Protein AF-A0AAE0IPG3-F1 (afdb_monomer_lite)

Sequence (221 aa):
MPPNVEPSPEDVDNESIDEPTILVATVRAQLALVDSFRRWMHEDLKDEWKKYGDIFSTVSSRLDSYRQWLLDAEQNPTSAVPQPVPWGVRARVQPGSSGLTILVTGTRPNDQFEIFAKDKMEVEYLLSDRYFGCISKMCQGFSQAEKDIATMLQIAQETEQEQSKLSQAPELTTQTHIRLLKEYNDIKDIGQQLIGLVAENKGVRIGTLYESGQYGVETED

pLDDT: mean 70.78, std 13.21, range [36.88, 89.06]

Foldseek 3Di:
DDDDDDDDPDDPPPPPPDLLNLLLLLLQLVLLLLVVVVVCCCPVCVVVCVVVVLQVVQLVVVSVVLNVLSVCCNVPLQPSQDDPQALAFDWDWDQDPVGIWIWTAGSHPPRTDIDDDPDPVSVCVCCDLLHSVVSRLLSVLSRVSSVLSNVSSVLVNVVVVVVVVDPDDDDVPPVSVVVSVVSSVVSLVSSLVNLCSSCVSVVHDSVVVQVVCSSVDHPDD

Radius of gyration: 22.84 Å; chains: 1; bounding box: 88×34×59 Å

Structure (mmCIF, N/CA/C/O backbone):
data_AF-A0AAE0IPG3-F1
#
_entry.id   AF-A0AAE0IPG3-F1
#
loop_
_atom_site.group_PDB
_atom_site.id
_atom_site.type_symbol
_atom_site.label_atom_id
_atom_site.label_alt_id
_atom_site.label_comp_id
_atom_site.label_asym_id
_atom_site.label_entity_id
_atom_site.label_seq_id
_atom_site.pdbx_PDB_ins_code
_atom_site.Cartn_x
_atom_site.Cartn_y
_atom_site.Cartn_z
_atom_site.occupancy
_atom_site.B_iso_or_equiv
_atom_site.auth_seq_id
_atom_site.auth_comp_id
_atom_site.auth_asym_id
_atom_site.auth_atom_id
_atom_site.pdbx_PDB_model_num
ATOM 1 N N . MET A 1 1 ? -64.995 -17.996 13.215 1.00 43.78 1 MET A N 1
ATOM 2 C CA . MET A 1 1 ? -64.020 -16.915 12.971 1.00 43.78 1 MET A CA 1
ATOM 3 C C . MET A 1 1 ? -63.206 -16.754 14.241 1.00 43.78 1 MET A C 1
ATOM 5 O O . MET A 1 1 ? -63.798 -16.367 15.242 1.00 43.78 1 MET A O 1
ATOM 9 N N . PRO A 1 2 ? -61.929 -17.153 14.264 1.00 47.62 2 PRO A N 1
ATOM 10 C CA . PRO A 1 2 ? -61.033 -16.784 15.353 1.00 47.62 2 PRO A CA 1
ATOM 11 C C . PRO A 1 2 ? -60.558 -15.327 15.169 1.00 47.62 2 PRO A C 1
ATOM 13 O O . PRO A 1 2 ? -60.576 -14.831 14.038 1.00 47.62 2 PRO A O 1
ATOM 16 N N . PRO A 1 3 ? -60.184 -14.624 16.251 1.00 48.38 3 PRO A N 1
ATOM 17 C CA . PRO A 1 3 ? -59.662 -13.268 16.166 1.00 48.38 3 PRO A CA 1
ATOM 18 C C . PRO A 1 3 ? -58.253 -13.269 15.562 1.00 48.38 3 PRO A C 1
ATOM 20 O O . PRO A 1 3 ? -57.435 -14.143 15.842 1.00 48.38 3 PRO A O 1
ATOM 23 N N . ASN A 1 4 ? -58.020 -12.275 14.710 1.00 42.66 4 ASN A N 1
ATOM 24 C CA . ASN A 1 4 ? -56.756 -11.960 14.067 1.00 42.66 4 ASN A CA 1
ATOM 25 C C . ASN A 1 4 ? -55.750 -11.515 15.141 1.00 42.66 4 ASN A C 1
ATOM 27 O O . ASN A 1 4 ? -55.976 -10.498 15.794 1.00 42.66 4 ASN A O 1
ATOM 31 N N . VAL A 1 5 ? -54.687 -12.288 15.353 1.00 49.44 5 VAL A N 1
ATOM 32 C CA . VAL A 1 5 ? -53.537 -11.869 16.161 1.00 49.44 5 VAL A CA 1
ATOM 33 C C . VAL A 1 5 ? -52.556 -11.228 15.187 1.00 49.44 5 VAL A C 1
ATOM 35 O O . VAL A 1 5 ? -51.925 -11.928 14.399 1.00 49.44 5 VAL A O 1
ATOM 38 N N . GLU A 1 6 ? -52.490 -9.897 15.187 1.00 47.97 6 GLU A N 1
ATOM 39 C CA . GLU A 1 6 ? -51.366 -9.178 14.581 1.00 47.97 6 GLU A CA 1
ATOM 40 C C . GLU A 1 6 ? -50.075 -9.578 15.315 1.00 47.97 6 GLU A C 1
ATOM 42 O O . GLU A 1 6 ? -50.070 -9.586 16.550 1.00 47.97 6 GLU A O 1
ATOM 47 N N . PRO A 1 7 ? -48.989 -9.929 14.608 1.00 42.97 7 PRO A N 1
ATOM 48 C CA . PRO A 1 7 ? -47.697 -10.103 15.252 1.00 42.97 7 PRO A CA 1
ATOM 49 C C . PRO A 1 7 ? -47.133 -8.732 15.657 1.00 42.97 7 PRO A C 1
ATOM 51 O O . PRO A 1 7 ? -47.103 -7.801 14.849 1.00 42.97 7 PRO A O 1
ATOM 54 N N . SER A 1 8 ? -46.706 -8.619 16.917 1.00 38.38 8 SER A N 1
ATOM 55 C CA . SER A 1 8 ? -45.957 -7.473 17.446 1.00 38.38 8 SER A CA 1
ATOM 56 C C . SER A 1 8 ? -44.665 -7.231 16.650 1.00 38.38 8 SER A C 1
ATOM 58 O O . SER A 1 8 ? -44.035 -8.198 16.223 1.00 38.38 8 SER A O 1
ATOM 60 N N . PRO A 1 9 ? -44.229 -5.968 16.486 1.00 44.59 9 PRO A N 1
ATOM 61 C CA . PRO A 1 9 ? -42.963 -5.616 15.860 1.00 44.59 9 PRO A CA 1
ATOM 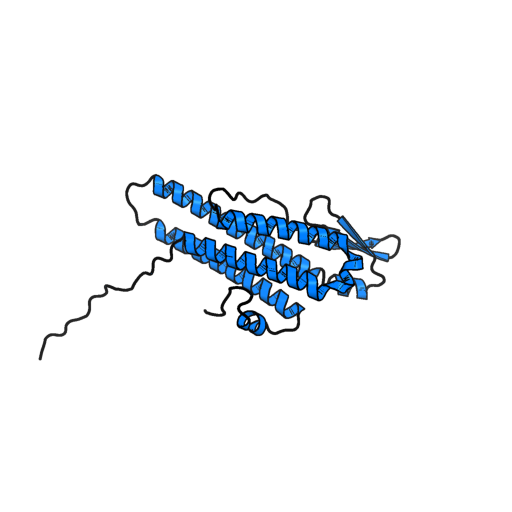62 C C . PRO A 1 9 ? -41.849 -5.629 16.914 1.00 44.59 9 PRO A C 1
ATOM 64 O O . PRO A 1 9 ? -41.299 -4.592 17.267 1.00 44.59 9 PRO A O 1
ATOM 67 N N . GLU A 1 10 ? -41.555 -6.794 17.466 1.00 46.25 10 GLU A N 1
ATOM 68 C CA . GLU A 1 10 ? -40.363 -7.024 18.282 1.00 46.25 10 GLU A CA 1
ATOM 69 C C . GLU A 1 10 ? -39.692 -8.268 17.695 1.00 46.25 10 GLU A C 1
ATOM 71 O O . GLU A 1 10 ? -40.396 -9.170 17.253 1.00 46.25 10 GLU A O 1
ATOM 76 N N . ASP A 1 11 ? -38.363 -8.264 17.620 1.00 39.53 11 ASP A N 1
ATOM 77 C CA . ASP A 1 11 ? -37.499 -9.236 16.924 1.00 39.53 11 ASP A CA 1
ATOM 78 C C . ASP A 1 11 ? -37.112 -8.840 15.483 1.00 39.53 11 ASP A C 1
ATOM 80 O O . ASP A 1 11 ? -37.158 -9.630 14.541 1.00 39.53 11 ASP A O 1
ATOM 84 N N . VAL A 1 12 ? -36.655 -7.595 15.303 1.00 41.84 12 VAL A N 1
ATOM 85 C CA . VAL A 1 12 ? -35.523 -7.386 14.388 1.00 41.84 12 VAL A CA 1
ATOM 86 C C . VAL A 1 12 ? -34.287 -7.591 15.248 1.00 41.84 12 VAL A C 1
ATOM 88 O O . VAL A 1 12 ? -33.951 -6.721 16.052 1.00 41.84 12 VAL A O 1
ATOM 91 N N . ASP A 1 13 ? -33.675 -8.767 15.125 1.00 36.88 13 ASP A N 1
ATOM 92 C CA . ASP A 1 13 ? -32.364 -9.076 15.688 1.00 36.88 13 ASP A CA 1
ATOM 93 C C . ASP A 1 13 ? -31.376 -7.999 15.228 1.00 36.88 13 ASP A C 1
ATOM 95 O O . ASP A 1 13 ? -30.847 -8.024 14.118 1.00 36.88 13 ASP A O 1
ATOM 99 N N . ASN A 1 14 ? -31.170 -6.995 16.077 1.00 40.00 14 ASN A N 1
ATOM 100 C CA . ASN A 1 14 ? -30.107 -6.027 15.906 1.00 40.00 14 ASN A CA 1
ATOM 101 C C . ASN A 1 14 ? -28.833 -6.742 16.348 1.00 40.00 14 ASN A C 1
ATOM 103 O O . ASN A 1 14 ? -28.440 -6.668 17.514 1.00 40.00 14 ASN A O 1
ATOM 107 N N . GLU A 1 15 ? -28.262 -7.523 15.430 1.00 40.16 15 GLU A N 1
ATOM 108 C CA . GLU A 1 15 ? -26.950 -8.137 15.572 1.00 40.16 15 GLU A CA 1
ATOM 109 C C . GLU A 1 15 ? -25.965 -7.006 15.887 1.00 40.16 15 GLU A C 1
ATOM 111 O O . GLU A 1 15 ? -25.554 -6.228 15.026 1.00 40.16 15 GLU A O 1
ATOM 116 N N . SER A 1 16 ? -25.677 -6.839 17.176 1.00 42.62 16 SER A N 1
ATOM 117 C CA . SER A 1 16 ? -24.697 -5.895 17.689 1.00 42.62 16 SER A CA 1
ATOM 118 C C . SER A 1 16 ? -23.334 -6.358 17.197 1.00 42.62 16 SER A C 1
ATOM 120 O O . SER A 1 16 ? -22.652 -7.123 17.874 1.00 42.62 16 SER A O 1
ATOM 122 N N . ILE A 1 17 ? -22.959 -5.935 15.990 1.00 49.53 17 ILE A N 1
ATOM 123 C CA . ILE A 1 17 ? -21.619 -6.140 15.451 1.00 49.53 17 ILE A CA 1
ATOM 124 C C . ILE A 1 17 ? -20.670 -5.413 16.403 1.00 49.53 17 ILE A C 1
ATOM 126 O O . ILE A 1 17 ? -20.656 -4.181 16.464 1.00 49.53 17 ILE A O 1
ATOM 130 N N . ASP A 1 18 ? -19.944 -6.192 17.202 1.00 55.66 18 ASP A N 1
ATOM 131 C CA . ASP A 1 18 ? -19.055 -5.683 18.238 1.00 55.66 18 ASP A CA 1
ATOM 132 C C . ASP A 1 18 ? -17.976 -4.794 17.606 1.00 55.66 18 ASP A C 1
ATOM 134 O O . ASP A 1 18 ? -17.246 -5.213 16.709 1.00 55.66 18 ASP A O 1
ATOM 138 N N . GLU A 1 19 ? -17.858 -3.569 18.106 1.00 53.19 19 GLU A N 1
ATOM 139 C CA . GLU A 1 19 ? -16.867 -2.551 17.741 1.00 53.19 19 GLU A CA 1
ATOM 140 C C . GLU A 1 19 ? -15.412 -3.083 17.616 1.00 53.19 19 GLU A C 1
ATOM 142 O O . GLU A 1 19 ? -14.755 -2.807 16.603 1.00 53.19 19 GLU A O 1
ATOM 147 N N . PRO A 1 20 ? -14.89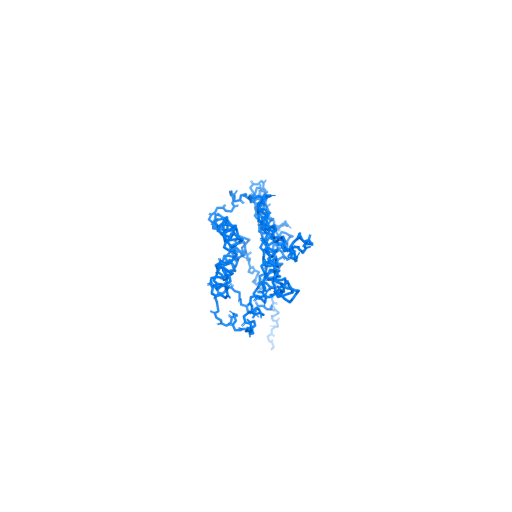8 -3.923 18.546 1.00 60.19 20 PRO A N 1
ATOM 148 C CA . PRO A 1 20 ? -13.572 -4.537 18.406 1.00 60.19 20 PRO A CA 1
ATOM 149 C C . PRO A 1 20 ? -13.464 -5.534 17.238 1.00 60.19 20 PRO A C 1
ATOM 151 O O . PRO A 1 20 ? -12.367 -5.770 16.729 1.00 60.19 20 PRO A O 1
ATOM 154 N N . THR A 1 21 ? -14.578 -6.093 16.762 1.00 68.94 21 THR A N 1
ATOM 155 C CA . THR A 1 21 ? -14.604 -7.065 15.657 1.00 68.94 21 THR A CA 1
ATOM 156 C C . THR A 1 21 ? -14.266 -6.406 14.320 1.00 68.94 21 THR A C 1
ATOM 158 O O . THR A 1 21 ? -13.536 -6.986 13.514 1.00 68.94 21 THR A O 1
ATOM 161 N N . ILE A 1 22 ? -14.731 -5.170 14.103 1.00 75.69 22 ILE A N 1
ATOM 162 C CA . ILE A 1 22 ? -14.498 -4.415 12.861 1.00 75.69 22 ILE A CA 1
ATOM 163 C C . ILE A 1 22 ? -13.021 -4.038 12.731 1.00 75.69 22 ILE A C 1
ATOM 165 O O . ILE A 1 22 ? -12.413 -4.263 11.686 1.00 75.69 22 ILE A O 1
ATOM 169 N N . LEU A 1 23 ? -12.412 -3.518 13.800 1.00 77.94 23 LEU A N 1
ATOM 170 C CA . LEU A 1 23 ? -10.994 -3.154 13.805 1.00 77.94 23 LEU A CA 1
ATOM 171 C C . LEU A 1 23 ? -10.099 -4.369 13.517 1.00 77.94 23 LEU A C 1
ATOM 173 O O . LEU A 1 23 ? -9.199 -4.292 12.682 1.00 77.94 23 LEU A O 1
ATOM 177 N N . VAL A 1 24 ? -10.369 -5.507 14.164 1.00 80.50 24 VAL A N 1
ATOM 178 C CA . VAL A 1 24 ? -9.608 -6.748 13.949 1.00 80.50 24 VAL A CA 1
ATOM 179 C C . VAL A 1 24 ? -9.752 -7.244 12.506 1.00 80.50 24 VAL A C 1
ATOM 181 O O . VAL A 1 24 ? -8.758 -7.633 11.889 1.00 80.50 24 VAL A O 1
ATOM 184 N N . ALA A 1 25 ? -10.959 -7.200 11.932 1.00 80.69 25 ALA A N 1
ATOM 185 C CA . ALA A 1 25 ? -11.184 -7.569 10.534 1.00 80.69 25 ALA A CA 1
ATOM 186 C C . ALA A 1 25 ? -10.408 -6.655 9.567 1.00 80.69 25 ALA A C 1
ATOM 188 O O . ALA A 1 25 ? -9.729 -7.144 8.661 1.00 80.69 25 ALA A O 1
ATOM 189 N N . THR A 1 26 ? -10.432 -5.341 9.805 1.00 82.62 26 THR A N 1
ATOM 190 C CA . THR A 1 26 ? -9.687 -4.337 9.032 1.00 82.62 26 THR A CA 1
ATOM 191 C C . THR A 1 26 ? -8.179 -4.585 9.068 1.00 82.62 26 THR A C 1
ATOM 193 O O . THR A 1 26 ? -7.520 -4.599 8.025 1.00 82.62 26 THR A O 1
ATOM 196 N N . VAL A 1 27 ? -7.618 -4.821 10.259 1.00 85.25 27 VAL A N 1
ATOM 197 C CA . VAL A 1 27 ? -6.184 -5.095 10.434 1.00 85.25 27 VAL A CA 1
ATOM 198 C C . VAL A 1 27 ? -5.775 -6.366 9.682 1.00 85.25 27 VAL A C 1
ATOM 200 O O . VAL A 1 27 ? -4.762 -6.368 8.978 1.00 85.25 27 VAL A O 1
ATOM 203 N N . ARG A 1 28 ? -6.588 -7.429 9.744 1.00 85.06 28 ARG A N 1
ATOM 204 C CA . ARG A 1 28 ? -6.337 -8.678 9.001 1.00 85.06 28 ARG A CA 1
ATOM 205 C C . ARG A 1 28 ? -6.377 -8.493 7.489 1.00 85.06 28 ARG A C 1
ATOM 207 O O . ARG A 1 28 ? -5.497 -9.012 6.800 1.00 85.06 28 ARG A O 1
ATOM 214 N N . ALA A 1 29 ? -7.346 -7.738 6.973 1.00 84.06 29 ALA A N 1
ATOM 215 C CA . ALA A 1 29 ? -7.421 -7.429 5.547 1.00 84.06 29 ALA A CA 1
ATOM 216 C C . ALA A 1 29 ? -6.159 -6.681 5.076 1.00 84.06 29 ALA A C 1
ATOM 218 O O . ALA A 1 29 ? -5.560 -7.039 4.060 1.00 84.06 29 ALA A O 1
ATOM 219 N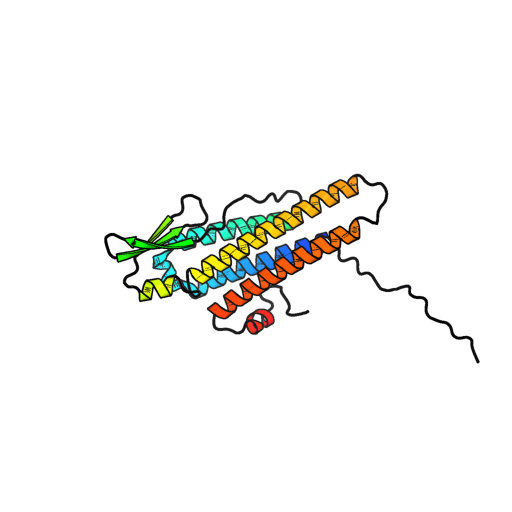 N . GLN A 1 30 ? -5.681 -5.703 5.855 1.00 86.06 30 GLN A N 1
ATOM 220 C CA . GLN A 1 30 ? -4.439 -4.991 5.534 1.00 86.06 30 GLN A CA 1
ATOM 221 C C . GLN A 1 30 ? -3.196 -5.888 5.594 1.00 86.06 30 GLN A C 1
ATOM 223 O O . GLN A 1 30 ? -2.329 -5.787 4.725 1.00 86.06 30 GLN A O 1
ATOM 228 N N . LEU A 1 31 ? -3.110 -6.821 6.547 1.00 87.06 31 LEU A N 1
ATOM 229 C CA . LEU A 1 31 ? -2.020 -7.805 6.587 1.00 87.06 31 LEU A CA 1
ATOM 230 C C . LEU A 1 31 ? -1.976 -8.669 5.315 1.00 87.06 31 LEU A C 1
ATOM 232 O O . LEU A 1 31 ? -0.897 -8.871 4.746 1.00 87.06 31 LEU A O 1
ATOM 236 N N . ALA A 1 32 ? -3.134 -9.123 4.826 1.00 84.81 32 ALA A N 1
ATOM 237 C CA . ALA A 1 32 ? -3.234 -9.911 3.597 1.00 84.81 32 ALA A CA 1
ATOM 238 C C . ALA A 1 32 ? -2.823 -9.111 2.343 1.00 84.81 32 ALA A C 1
ATOM 240 O O . ALA A 1 32 ? -2.143 -9.638 1.449 1.00 84.81 32 ALA A O 1
ATOM 241 N N . LEU A 1 33 ? -3.177 -7.822 2.291 1.00 85.75 33 LEU A N 1
ATOM 242 C CA . LEU A 1 33 ? -2.747 -6.901 1.233 1.00 85.75 33 LEU A CA 1
ATOM 243 C C . LEU A 1 33 ? -1.229 -6.706 1.229 1.00 85.75 33 LEU A C 1
ATOM 245 O O . LEU A 1 33 ? -0.602 -6.799 0.170 1.00 85.75 33 LEU A O 1
ATOM 249 N N . VAL A 1 34 ? -0.624 -6.502 2.403 1.00 88.00 34 VAL A N 1
ATOM 250 C CA . VAL A 1 34 ? 0.834 -6.380 2.547 1.00 88.00 34 VAL A CA 1
ATOM 251 C C . VAL A 1 34 ? 1.541 -7.636 2.041 1.00 88.00 34 VAL A C 1
ATOM 253 O O . VAL A 1 34 ? 2.489 -7.532 1.260 1.00 88.00 34 VAL A O 1
ATOM 256 N N . ASP A 1 35 ? 1.077 -8.826 2.430 1.00 86.94 35 ASP A N 1
ATOM 257 C CA . ASP A 1 35 ? 1.677 -10.090 1.981 1.00 86.94 35 ASP A CA 1
ATOM 258 C C . ASP A 1 35 ? 1.587 -10.278 0.473 1.00 86.94 35 ASP A C 1
ATOM 260 O O . ASP A 1 35 ? 2.525 -10.749 -0.176 1.00 86.94 35 ASP A O 1
ATOM 264 N N . SER A 1 36 ? 0.470 -9.870 -0.109 1.00 84.69 36 SER A N 1
ATOM 265 C CA . SER A 1 36 ? 0.268 -10.008 -1.539 1.00 84.69 36 SER A CA 1
ATOM 266 C C . SER A 1 36 ? 1.082 -9.014 -2.346 1.00 84.69 36 SER A C 1
ATOM 268 O O . SER A 1 36 ? 1.636 -9.387 -3.380 1.00 84.69 36 SER A O 1
ATOM 270 N N . PHE A 1 37 ? 1.228 -7.785 -1.853 1.00 86.00 37 PHE A N 1
ATOM 271 C CA . PHE A 1 37 ? 2.122 -6.813 -2.462 1.00 86.00 37 PHE A CA 1
ATOM 272 C C . PHE A 1 37 ? 3.585 -7.263 -2.370 1.00 86.00 37 PHE A C 1
ATOM 274 O O . PHE A 1 37 ? 4.311 -7.180 -3.358 1.00 86.00 37 PHE A O 1
ATOM 281 N N . ARG A 1 38 ? 4.014 -7.836 -1.235 1.00 85.81 38 ARG A N 1
ATOM 282 C CA . ARG A 1 38 ? 5.350 -8.448 -1.104 1.00 85.81 38 ARG A CA 1
ATOM 283 C C . ARG A 1 38 ? 5.569 -9.580 -2.096 1.00 85.81 38 ARG A C 1
ATOM 285 O O . ARG A 1 38 ? 6.644 -9.667 -2.687 1.00 85.81 38 ARG A O 1
ATOM 292 N N . ARG A 1 39 ? 4.571 -10.445 -2.278 1.00 85.00 39 ARG A N 1
ATOM 293 C CA . ARG A 1 39 ? 4.643 -11.550 -3.239 1.00 85.00 39 ARG A CA 1
ATOM 294 C C . ARG A 1 39 ? 4.731 -11.035 -4.673 1.00 85.00 39 ARG A C 1
ATOM 296 O O . ARG A 1 39 ? 5.628 -11.454 -5.390 1.00 85.00 39 ARG A O 1
ATOM 303 N N . TRP A 1 40 ? 3.868 -10.089 -5.050 1.00 84.00 40 TRP A N 1
ATOM 304 C CA . TRP A 1 40 ? 3.906 -9.421 -6.357 1.00 84.00 40 TRP A CA 1
ATOM 305 C C . TRP A 1 40 ? 5.280 -8.818 -6.629 1.00 84.00 40 TRP A C 1
ATOM 307 O O . TRP A 1 40 ? 5.883 -9.088 -7.661 1.00 84.00 40 TRP A O 1
ATOM 317 N N . MET A 1 41 ? 5.811 -8.084 -5.651 1.00 79.75 41 MET A N 1
ATOM 318 C CA . MET A 1 41 ? 7.167 -7.572 -5.696 1.00 79.75 41 MET A CA 1
ATOM 319 C C . MET A 1 41 ? 8.158 -8.716 -6.010 1.00 79.75 41 MET A C 1
ATOM 321 O O . MET A 1 41 ? 8.831 -8.666 -7.037 1.00 79.75 41 MET A O 1
ATOM 325 N N . HIS A 1 42 ? 8.199 -9.776 -5.194 1.00 79.94 42 HIS A N 1
ATOM 326 C CA . HIS A 1 42 ? 9.132 -10.907 -5.348 1.00 79.94 42 HIS A CA 1
ATOM 327 C C . HIS A 1 42 ? 9.021 -11.707 -6.648 1.00 79.94 42 HIS A C 1
ATOM 329 O O . HIS A 1 42 ? 10.037 -12.237 -7.109 1.00 79.94 42 HIS A O 1
ATOM 335 N N . GLU A 1 43 ? 7.825 -11.831 -7.213 1.00 81.50 43 GLU A N 1
ATOM 336 C CA . GLU A 1 43 ? 7.557 -12.676 -8.377 1.00 81.50 43 GLU A CA 1
ATOM 337 C C . GLU A 1 43 ? 7.655 -11.898 -9.691 1.00 81.50 43 GLU A C 1
ATOM 339 O O . GLU A 1 43 ? 8.378 -12.327 -10.592 1.00 81.50 43 GLU A O 1
ATOM 344 N N . ASP A 1 44 ? 7.003 -10.737 -9.782 1.00 70.94 44 ASP A N 1
ATOM 345 C CA . ASP A 1 44 ? 6.777 -10.048 -11.059 1.00 70.94 44 ASP A CA 1
ATOM 346 C C . ASP A 1 44 ? 7.887 -9.050 -11.414 1.00 70.94 44 ASP A C 1
ATOM 348 O O . ASP A 1 44 ? 8.057 -8.686 -12.577 1.00 70.94 44 ASP A O 1
ATOM 352 N N . LEU A 1 45 ? 8.692 -8.627 -10.435 1.00 69.81 45 LEU A N 1
ATOM 353 C CA . LEU A 1 45 ? 9.765 -7.650 -10.649 1.00 69.81 45 LEU A CA 1
ATOM 354 C C . LEU A 1 45 ? 11.183 -8.253 -10.534 1.00 69.81 45 LEU A C 1
ATOM 356 O O . LEU A 1 45 ? 12.178 -7.547 -10.706 1.00 69.81 45 LEU A O 1
ATOM 360 N N . LYS A 1 46 ? 11.295 -9.568 -10.304 1.00 67.38 46 LYS A N 1
ATOM 361 C CA . LYS A 1 46 ? 12.532 -10.298 -9.958 1.00 67.38 46 LYS A CA 1
ATOM 362 C C . LYS A 1 46 ? 13.753 -10.026 -10.853 1.00 67.38 46 LYS A C 1
ATOM 364 O O . LYS A 1 46 ? 14.881 -10.039 -10.355 1.00 67.38 46 LYS A O 1
ATOM 369 N N . ASP A 1 47 ? 13.563 -9.798 -12.151 1.00 68.88 47 ASP A N 1
ATOM 370 C CA . ASP A 1 47 ? 14.670 -9.576 -13.095 1.00 68.88 47 ASP A CA 1
ATOM 371 C C . ASP A 1 47 ? 15.187 -8.131 -13.080 1.00 68.88 47 ASP A C 1
ATOM 373 O O . ASP A 1 47 ? 16.392 -7.885 -13.183 1.00 68.88 47 ASP A O 1
ATOM 377 N N . GLU A 1 48 ? 14.301 -7.166 -12.859 1.00 67.06 48 GLU A N 1
ATOM 378 C CA . GLU A 1 48 ? 14.635 -5.735 -12.824 1.00 67.06 48 GLU A CA 1
ATOM 379 C C . GLU A 1 48 ? 15.131 -5.291 -11.444 1.00 67.06 48 GLU A C 1
ATOM 381 O O . GLU A 1 48 ? 15.748 -4.239 -11.265 1.00 67.06 48 GLU A O 1
ATOM 386 N N . TRP A 1 49 ? 14.987 -6.175 -10.464 1.00 61.00 49 TRP A N 1
ATOM 387 C CA . TRP A 1 49 ? 15.471 -6.024 -9.099 1.00 61.00 49 TRP A CA 1
ATOM 388 C C . TRP A 1 49 ? 16.972 -5.995 -8.935 1.00 61.00 49 TRP A C 1
ATOM 390 O O . TRP A 1 49 ? 17.471 -5.321 -8.037 1.00 61.00 49 TRP A O 1
ATOM 400 N N . LYS A 1 50 ? 17.714 -6.678 -9.810 1.00 64.44 50 LYS A N 1
ATOM 401 C CA . LYS A 1 50 ? 19.179 -6.583 -9.778 1.00 64.44 50 LYS A CA 1
ATOM 402 C C . LYS A 1 50 ? 19.662 -5.168 -10.096 1.00 64.44 50 LYS A C 1
ATOM 404 O O . LYS A 1 50 ? 20.759 -4.805 -9.687 1.00 64.44 50 LYS A O 1
ATOM 409 N N . LYS A 1 51 ? 18.858 -4.388 -10.825 1.00 70.94 51 LYS A N 1
ATOM 410 C CA . LYS A 1 51 ? 19.196 -3.036 -11.278 1.00 70.94 51 LYS A CA 1
ATOM 411 C C . LYS A 1 51 ? 18.771 -1.955 -10.279 1.00 70.94 51 LYS A C 1
ATOM 413 O O . LYS A 1 51 ? 19.423 -0.920 -10.220 1.00 70.94 51 LYS A O 1
ATOM 418 N N . TYR A 1 52 ? 17.726 -2.203 -9.484 1.00 74.25 52 TYR A N 1
ATOM 419 C CA . TYR A 1 52 ? 17.105 -1.211 -8.589 1.00 74.25 52 TYR A CA 1
ATOM 420 C C . TYR A 1 52 ? 17.006 -1.666 -7.123 1.00 74.25 52 TYR A C 1
ATOM 422 O O . TYR A 1 52 ? 16.100 -1.250 -6.397 1.00 74.25 52 TYR A O 1
ATOM 430 N N . GLY A 1 53 ? 17.926 -2.533 -6.689 1.00 71.38 53 GLY A N 1
ATOM 431 C CA . GLY A 1 53 ? 17.878 -3.212 -5.389 1.00 71.38 53 GLY A CA 1
ATOM 432 C C . GLY A 1 53 ? 17.736 -2.282 -4.181 1.00 71.38 53 GLY A C 1
ATOM 433 O O . GLY A 1 53 ? 17.035 -2.632 -3.232 1.00 71.38 53 GLY A O 1
ATOM 434 N N . ASP A 1 54 ? 18.309 -1.078 -4.236 1.00 76.44 54 ASP A N 1
ATOM 435 C CA . ASP A 1 54 ? 18.237 -0.123 -3.128 1.00 76.44 54 ASP A CA 1
ATOM 436 C C . ASP A 1 54 ? 16.802 0.375 -2.886 1.00 76.44 54 ASP A C 1
ATOM 438 O O . ASP A 1 54 ? 16.318 0.330 -1.754 1.00 76.44 54 ASP A O 1
ATOM 442 N N . ILE A 1 55 ? 16.066 0.734 -3.946 1.00 77.25 55 ILE A N 1
ATOM 443 C CA . ILE A 1 55 ? 14.662 1.176 -3.845 1.00 77.25 55 ILE A CA 1
ATOM 444 C C . ILE A 1 55 ? 13.798 0.048 -3.285 1.00 77.25 55 ILE A C 1
ATOM 446 O O . ILE A 1 55 ? 12.960 0.269 -2.409 1.00 77.25 55 ILE A O 1
ATOM 450 N N . PHE A 1 56 ? 14.022 -1.173 -3.770 1.00 77.06 56 PHE A N 1
ATOM 451 C CA . PHE A 1 56 ? 13.305 -2.344 -3.287 1.00 77.06 56 PHE A CA 1
ATOM 452 C C . PHE A 1 56 ? 13.570 -2.603 -1.798 1.00 77.06 56 PHE A C 1
ATOM 454 O O . PHE A 1 56 ? 12.632 -2.878 -1.046 1.00 77.06 56 PHE A O 1
ATOM 461 N N . SER A 1 57 ? 14.825 -2.479 -1.358 1.00 78.81 57 SER A N 1
ATOM 462 C CA . SER A 1 57 ? 15.198 -2.653 0.047 1.00 78.81 57 SER A CA 1
ATOM 463 C C . SER A 1 57 ? 14.498 -1.631 0.948 1.00 78.81 57 SER A C 1
ATOM 465 O O . SER A 1 57 ? 13.973 -1.997 2.002 1.00 78.81 57 SER A O 1
ATOM 467 N N . THR A 1 58 ? 14.386 -0.379 0.491 1.00 81.62 58 THR A N 1
ATOM 468 C CA . THR A 1 58 ? 13.658 0.684 1.190 1.00 81.62 58 THR A CA 1
ATOM 469 C C . THR A 1 58 ? 12.167 0.365 1.295 1.00 81.62 58 THR A C 1
ATOM 471 O O . THR A 1 58 ? 11.617 0.382 2.398 1.00 81.62 58 THR A O 1
ATOM 474 N N . VAL A 1 59 ? 11.507 0.031 0.179 1.00 81.81 59 VAL A N 1
ATOM 475 C CA . VAL A 1 59 ? 10.064 -0.278 0.166 1.00 81.81 59 VAL A CA 1
ATOM 476 C C . VAL A 1 59 ? 9.758 -1.508 1.019 1.00 81.81 59 VAL A C 1
ATOM 478 O O . VAL A 1 59 ? 8.824 -1.485 1.820 1.00 81.81 59 VAL A O 1
ATOM 481 N N . SER A 1 60 ? 10.579 -2.552 0.916 1.00 83.38 60 SER A N 1
ATOM 482 C CA . SER A 1 60 ? 10.438 -3.771 1.717 1.00 83.38 60 SER A CA 1
ATOM 483 C C . SER A 1 60 ? 10.616 -3.500 3.204 1.00 83.38 60 SER A C 1
ATOM 485 O O . SER A 1 60 ? 9.773 -3.904 3.999 1.00 83.38 60 SER A O 1
ATOM 487 N N . SER A 1 61 ? 11.644 -2.736 3.584 1.00 83.69 61 SER A N 1
ATOM 488 C CA . SER A 1 61 ? 11.868 -2.353 4.981 1.00 83.69 61 SER A CA 1
ATOM 489 C C . SER A 1 61 ? 10.692 -1.553 5.554 1.00 83.69 61 SER A C 1
ATOM 491 O O . SER A 1 61 ? 10.332 -1.740 6.723 1.00 83.69 61 SER A O 1
ATOM 493 N N . ARG A 1 62 ? 10.060 -0.683 4.751 1.00 84.62 62 ARG A N 1
ATOM 494 C CA . ARG A 1 62 ? 8.861 0.045 5.189 1.00 84.62 62 ARG A CA 1
ATOM 495 C C . ARG A 1 62 ? 7.657 -0.880 5.344 1.00 84.62 62 ARG A C 1
ATOM 497 O O . ARG A 1 62 ? 6.970 -0.768 6.355 1.00 84.62 62 ARG A O 1
ATOM 504 N N . LEU A 1 63 ? 7.429 -1.798 4.404 1.00 86.06 63 LEU A N 1
ATOM 505 C CA . LEU A 1 63 ? 6.358 -2.797 4.507 1.00 86.06 63 LEU A CA 1
ATOM 506 C C . LEU A 1 63 ? 6.534 -3.708 5.720 1.00 86.06 63 LEU A C 1
ATOM 508 O O . LEU A 1 63 ? 5.551 -4.005 6.386 1.00 86.06 63 LEU A O 1
ATOM 512 N N . ASP A 1 64 ? 7.764 -4.117 6.034 1.00 86.75 64 ASP A N 1
ATOM 513 C CA . ASP A 1 64 ? 8.061 -4.905 7.234 1.00 86.75 64 ASP A CA 1
ATOM 514 C C . ASP A 1 64 ? 7.707 -4.124 8.505 1.00 86.75 64 ASP A C 1
ATOM 516 O O . ASP A 1 64 ? 7.059 -4.657 9.403 1.00 86.75 64 ASP A O 1
ATOM 520 N N . SER A 1 65 ? 8.060 -2.836 8.550 1.00 84.81 65 SER A N 1
ATOM 521 C CA . SER A 1 65 ? 7.722 -1.963 9.682 1.00 84.81 65 SER A CA 1
ATOM 522 C C . SER A 1 65 ? 6.208 -1.769 9.822 1.00 84.81 65 SER A C 1
ATOM 524 O O . SER A 1 65 ? 5.683 -1.794 10.930 1.00 84.81 65 SER A O 1
ATOM 526 N N . TYR A 1 66 ? 5.496 -1.593 8.704 1.00 87.19 66 TYR A N 1
ATOM 527 C CA . TYR A 1 66 ? 4.038 -1.465 8.695 1.00 87.19 66 TYR A CA 1
ATOM 528 C C . TYR A 1 66 ? 3.338 -2.760 9.107 1.00 87.19 66 TYR A C 1
ATOM 530 O O . TYR A 1 66 ? 2.428 -2.732 9.928 1.00 87.19 66 TYR A O 1
ATOM 538 N N . ARG A 1 67 ? 3.801 -3.907 8.599 1.00 89.06 67 ARG A N 1
ATOM 539 C CA . ARG A 1 67 ? 3.314 -5.227 9.009 1.00 89.06 67 ARG A CA 1
ATOM 540 C C . ARG A 1 67 ? 3.477 -5.429 10.510 1.00 89.06 67 ARG A C 1
ATOM 542 O O . ARG A 1 67 ? 2.548 -5.902 11.151 1.00 89.06 67 ARG A O 1
ATOM 549 N N . GLN A 1 68 ? 4.643 -5.086 11.059 1.00 87.38 68 GLN A N 1
ATOM 550 C CA . GLN A 1 68 ? 4.886 -5.223 12.491 1.00 87.38 68 GLN A CA 1
ATOM 551 C C . GLN A 1 68 ? 3.923 -4.349 13.296 1.00 87.38 68 GLN A C 1
ATOM 553 O O . GLN A 1 68 ? 3.319 -4.832 14.245 1.00 87.38 68 GLN A O 1
ATOM 558 N N . TRP A 1 69 ? 3.709 -3.106 12.864 1.00 86.94 69 TRP A N 1
ATOM 559 C CA . TRP A 1 69 ? 2.730 -2.224 13.491 1.00 86.94 69 TRP A CA 1
ATOM 560 C C . TRP A 1 69 ? 1.298 -2.785 13.432 1.00 86.94 69 TRP A C 1
ATOM 562 O O . TRP A 1 69 ? 0.594 -2.738 14.434 1.00 86.94 69 TRP A O 1
ATOM 572 N N . LEU A 1 70 ? 0.877 -3.371 12.304 1.00 86.19 70 LEU A N 1
ATOM 573 C CA . LEU A 1 70 ? -0.428 -4.034 12.189 1.00 86.19 70 LEU A CA 1
ATOM 574 C C . LEU A 1 70 ? -0.558 -5.234 13.143 1.00 86.19 70 LEU A C 1
ATOM 576 O O . LEU A 1 70 ? -1.595 -5.395 13.777 1.00 86.19 70 LEU A O 1
ATOM 580 N N . LEU A 1 71 ? 0.487 -6.059 13.274 1.00 86.75 71 LEU A N 1
ATOM 581 C CA . LEU A 1 71 ? 0.504 -7.184 14.219 1.00 86.75 71 LEU A CA 1
ATOM 582 C C . LEU A 1 71 ? 0.416 -6.705 15.674 1.00 86.75 71 LEU A C 1
ATOM 584 O O . LEU A 1 71 ? -0.302 -7.300 16.478 1.00 86.75 71 LEU A O 1
ATOM 588 N N . ASP A 1 72 ? 1.113 -5.618 16.003 1.00 84.88 72 ASP A N 1
ATOM 589 C CA . ASP A 1 72 ? 1.052 -5.006 17.328 1.00 84.88 72 ASP A CA 1
ATOM 590 C C . ASP A 1 72 ? -0.347 -4.420 17.596 1.00 84.88 72 ASP A C 1
ATOM 592 O O . ASP A 1 72 ? -0.865 -4.568 18.702 1.00 84.88 72 ASP A O 1
ATOM 596 N N . ALA A 1 73 ? -0.988 -3.816 16.588 1.00 81.69 73 ALA A N 1
ATOM 597 C CA . ALA A 1 73 ? -2.355 -3.299 16.670 1.00 81.69 73 ALA A CA 1
ATOM 598 C C . ALA A 1 73 ? -3.411 -4.407 16.822 1.00 81.69 73 ALA A C 1
ATOM 600 O O . ALA A 1 73 ? -4.394 -4.205 17.532 1.00 81.69 73 ALA A O 1
ATOM 601 N N . GLU A 1 74 ? -3.207 -5.580 16.209 1.00 82.06 74 GLU A N 1
ATOM 602 C CA . GLU A 1 74 ? -4.083 -6.746 16.399 1.00 82.06 74 GLU A CA 1
ATOM 603 C C . GLU A 1 74 ? -3.999 -7.289 17.835 1.00 82.06 74 GLU A C 1
ATOM 605 O O . GLU A 1 74 ? -5.008 -7.697 18.405 1.00 82.06 74 GLU A O 1
ATOM 610 N N . GLN A 1 75 ? -2.801 -7.295 18.431 1.00 79.94 75 GLN A N 1
ATOM 611 C CA . GLN A 1 75 ? -2.575 -7.864 19.765 1.00 79.94 75 GLN A CA 1
ATOM 612 C C . GLN A 1 75 ? -2.838 -6.874 20.906 1.00 79.94 75 GLN A C 1
ATOM 614 O O . GLN A 1 75 ? -3.307 -7.281 21.965 1.00 79.94 75 GLN A O 1
ATOM 619 N N . ASN A 1 76 ? -2.504 -5.594 20.720 1.00 76.31 76 ASN A N 1
ATOM 620 C CA . ASN A 1 76 ? -2.580 -4.550 21.744 1.00 76.31 76 ASN A CA 1
ATOM 621 C C . ASN A 1 76 ? -3.043 -3.204 21.142 1.00 76.31 76 ASN A C 1
ATOM 623 O O . ASN A 1 76 ? -2.249 -2.256 21.061 1.00 76.31 76 ASN A O 1
ATOM 627 N N . PRO A 1 77 ? -4.329 -3.072 20.765 1.00 67.81 77 PRO A N 1
ATOM 628 C CA . PRO A 1 77 ? -4.845 -1.876 20.093 1.00 67.81 77 PRO A CA 1
ATOM 629 C C . PRO A 1 77 ? -4.672 -0.587 20.920 1.00 67.81 77 PRO A C 1
ATOM 631 O O . PRO A 1 77 ? -4.449 0.494 20.378 1.00 67.81 77 PRO A O 1
ATOM 634 N N . THR A 1 78 ? -4.676 -0.686 22.250 1.00 62.50 78 THR A N 1
ATOM 635 C CA . THR A 1 78 ? -4.525 0.459 23.164 1.00 62.50 78 THR A CA 1
ATOM 636 C C . THR A 1 78 ? -3.095 1.029 23.218 1.00 62.50 78 THR A C 1
ATOM 638 O O . THR A 1 78 ? -2.894 2.141 23.694 1.00 62.50 78 THR A O 1
ATOM 641 N N . SER A 1 79 ? -2.085 0.290 22.739 1.00 62.28 79 SER A N 1
ATOM 642 C CA . SER A 1 79 ? -0.663 0.681 22.820 1.00 62.28 79 SER A CA 1
ATOM 643 C C . SER A 1 79 ? -0.032 0.973 21.449 1.00 62.28 79 SER A C 1
ATOM 645 O O . SER A 1 79 ? 1.085 1.489 21.362 1.00 62.28 79 SER A O 1
ATOM 647 N N . ALA A 1 80 ? -0.743 0.661 20.362 1.00 62.53 80 ALA A N 1
ATOM 648 C CA . ALA A 1 80 ? -0.259 0.801 18.994 1.00 62.53 80 ALA A CA 1
ATOM 649 C C . ALA A 1 80 ? -0.324 2.262 18.507 1.00 62.53 80 ALA A C 1
ATOM 651 O O . ALA A 1 80 ? -1.170 2.637 17.700 1.00 62.53 80 ALA A O 1
ATOM 652 N N . VAL A 1 81 ? 0.591 3.112 18.979 1.00 62.59 81 VAL A N 1
ATOM 653 C CA . VAL A 1 81 ? 0.752 4.472 18.437 1.00 62.59 81 VAL A CA 1
ATOM 654 C C . VAL A 1 81 ? 1.479 4.393 17.085 1.00 62.59 81 VAL A C 1
ATOM 656 O O . VAL A 1 81 ? 2.586 3.846 17.031 1.00 62.59 81 VAL A O 1
ATOM 659 N N . PRO A 1 82 ? 0.917 4.938 15.988 1.00 61.88 82 PRO A N 1
ATOM 660 C CA . PRO A 1 82 ? 1.596 4.947 14.697 1.00 61.88 82 PRO A CA 1
ATOM 661 C C . PRO A 1 82 ? 2.885 5.771 14.769 1.00 61.88 82 PRO A C 1
ATOM 663 O O . PRO A 1 82 ? 2.890 6.919 15.216 1.00 61.88 82 PRO A O 1
ATOM 666 N N . GLN A 1 83 ? 3.987 5.205 14.283 1.00 59.88 83 GLN A N 1
ATOM 667 C CA . GLN A 1 83 ? 5.208 5.965 14.013 1.00 59.88 83 GLN A CA 1
ATOM 668 C C . GLN A 1 83 ? 5.032 6.679 12.662 1.00 59.88 83 GLN A C 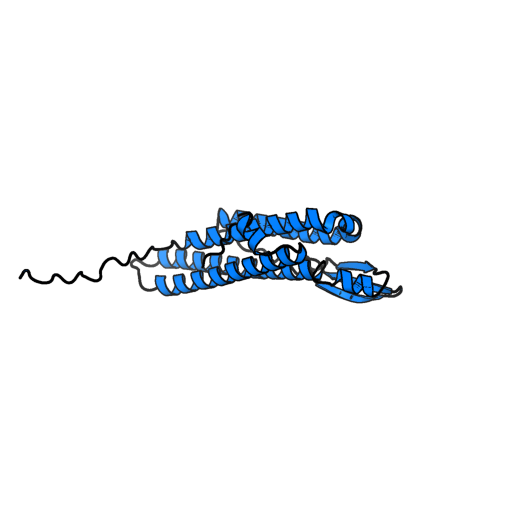1
ATOM 670 O O . GLN A 1 83 ? 4.818 5.994 11.661 1.00 59.88 83 GLN A O 1
ATOM 675 N N . PRO A 1 84 ? 5.145 8.020 12.579 1.00 58.75 84 PRO A N 1
ATOM 676 C CA . PRO A 1 84 ? 4.921 8.769 11.344 1.00 58.75 84 PRO A CA 1
ATOM 677 C C . PRO A 1 84 ? 6.109 8.598 10.387 1.00 58.75 84 PRO A C 1
ATOM 679 O O . PRO A 1 84 ? 6.938 9.493 10.217 1.00 58.75 84 PRO A O 1
ATOM 682 N N . VAL A 1 85 ? 6.212 7.428 9.759 1.00 65.62 85 VAL A N 1
ATOM 683 C CA . VAL A 1 85 ? 7.188 7.165 8.702 1.00 65.62 85 VAL A CA 1
ATOM 684 C C . VAL A 1 85 ? 6.472 7.295 7.355 1.00 65.62 85 VAL A C 1
ATOM 686 O O . VAL A 1 85 ? 5.589 6.496 7.041 1.00 65.62 85 VAL A O 1
ATOM 689 N N . PRO A 1 86 ? 6.808 8.302 6.536 1.00 68.62 86 PRO A N 1
ATOM 690 C CA . PRO A 1 86 ? 6.079 8.570 5.306 1.00 68.62 86 PRO A CA 1
ATOM 691 C C . PRO A 1 86 ? 6.260 7.448 4.275 1.00 68.62 86 PRO A C 1
ATOM 693 O O . PRO A 1 86 ? 7.363 6.999 3.989 1.00 68.62 86 PRO A O 1
ATOM 696 N N . TRP A 1 87 ? 5.174 7.063 3.613 1.00 72.69 87 TRP A N 1
ATOM 697 C CA . TRP A 1 87 ? 5.171 6.111 2.493 1.00 72.69 87 TRP A CA 1
ATOM 698 C C . TRP A 1 87 ? 5.660 6.701 1.161 1.00 72.69 87 TRP A C 1
ATOM 700 O O . TRP A 1 87 ? 5.383 6.159 0.097 1.00 72.69 87 TRP A O 1
ATOM 710 N N . GLY A 1 88 ? 6.339 7.849 1.184 1.00 65.25 88 GLY A N 1
ATOM 711 C CA . GLY A 1 88 ? 6.518 8.723 0.024 1.00 65.25 88 GLY A CA 1
ATOM 712 C C . GLY A 1 88 ? 7.479 8.217 -1.055 1.00 65.25 88 GLY A C 1
ATOM 713 O O . GLY A 1 88 ? 8.496 8.859 -1.294 1.00 65.25 88 GLY A O 1
ATOM 714 N N . VAL A 1 89 ? 7.133 7.144 -1.770 1.00 70.25 89 VAL A N 1
ATOM 715 C CA . VAL A 1 89 ? 7.834 6.764 -3.001 1.00 70.25 89 VAL A CA 1
ATOM 716 C C . VAL A 1 89 ? 7.357 7.651 -4.144 1.00 70.25 89 VAL A C 1
ATOM 718 O O . VAL A 1 89 ? 6.215 7.542 -4.602 1.00 70.25 89 VAL A O 1
ATOM 721 N N . ARG A 1 90 ? 8.224 8.551 -4.613 1.00 71.94 90 ARG A N 1
ATOM 722 C CA . ARG A 1 90 ? 7.918 9.452 -5.730 1.00 71.94 90 ARG A CA 1
ATOM 723 C C . ARG A 1 90 ? 9.032 9.413 -6.759 1.00 71.94 90 ARG A C 1
ATOM 725 O O . ARG A 1 90 ? 10.165 9.762 -6.456 1.00 71.94 90 ARG A O 1
ATOM 732 N N . ALA A 1 91 ? 8.678 9.059 -7.988 1.00 77.81 91 ALA A N 1
ATOM 733 C CA . ALA A 1 91 ? 9.571 9.137 -9.133 1.00 77.81 91 ALA A CA 1
ATOM 734 C C . ALA A 1 91 ? 9.355 10.462 -9.885 1.00 77.81 91 ALA A C 1
ATOM 736 O O . ALA A 1 91 ? 8.217 10.869 -10.131 1.00 77.81 91 ALA A O 1
ATOM 737 N N . ARG A 1 92 ? 10.437 11.163 -10.233 1.00 79.31 92 ARG A N 1
ATOM 738 C CA . ARG A 1 92 ? 10.417 12.384 -11.054 1.00 79.31 92 ARG A CA 1
ATOM 739 C C . ARG A 1 92 ? 11.536 12.350 -12.081 1.00 79.31 92 ARG A C 1
ATOM 741 O O . ARG A 1 92 ? 12.657 11.990 -11.749 1.00 79.31 92 ARG A O 1
ATOM 748 N N . VAL A 1 93 ? 11.250 12.788 -13.304 1.00 81.50 93 VAL A N 1
ATOM 749 C CA . VAL A 1 93 ? 12.282 12.955 -14.336 1.00 81.50 93 VAL A CA 1
ATOM 750 C C . VAL A 1 93 ? 13.018 14.266 -14.104 1.00 81.50 93 VAL A C 1
ATOM 752 O O . VAL A 1 93 ? 12.388 15.310 -13.937 1.00 81.50 93 VAL A O 1
ATOM 755 N N . GLN A 1 94 ? 14.344 14.216 -14.129 1.00 80.50 94 GLN A N 1
ATOM 756 C CA . GLN A 1 94 ? 15.207 15.384 -14.178 1.00 80.50 94 GLN A CA 1
ATOM 757 C C . GLN A 1 94 ? 16.141 15.299 -15.393 1.00 80.50 94 GLN A C 1
ATOM 759 O O . GLN A 1 94 ? 16.637 14.216 -15.721 1.00 80.50 94 GLN A O 1
ATOM 764 N N . PRO A 1 95 ? 16.387 16.426 -16.084 1.00 71.25 95 PRO A N 1
ATOM 765 C CA . PRO A 1 95 ? 17.425 16.488 -17.103 1.00 71.25 95 PRO A CA 1
ATOM 766 C C . PRO A 1 95 ? 18.797 16.380 -16.422 1.00 71.25 95 PRO A C 1
ATOM 768 O O . PRO A 1 95 ? 19.169 17.244 -15.630 1.00 71.25 95 PRO A O 1
ATOM 771 N N . GLY A 1 96 ? 19.527 15.300 -16.703 1.00 64.44 96 GLY A N 1
ATOM 772 C CA . GLY A 1 96 ? 20.861 15.045 -16.164 1.00 64.44 96 GLY A CA 1
ATOM 773 C C . GLY A 1 96 ? 21.969 15.399 -17.156 1.00 64.44 96 GLY A C 1
ATOM 774 O O . GLY A 1 96 ? 21.745 15.532 -18.359 1.00 64.44 96 GLY A O 1
ATOM 775 N N . SER A 1 97 ? 23.200 15.497 -16.653 1.00 58.59 97 SER A N 1
ATOM 776 C CA . SER A 1 97 ? 24.402 15.838 -17.434 1.00 58.59 97 SER A CA 1
ATOM 777 C C . SER A 1 97 ? 24.733 14.839 -18.557 1.00 58.59 97 SER A C 1
ATOM 779 O O . SER A 1 97 ? 25.516 15.159 -19.447 1.00 58.59 97 SER A O 1
ATOM 781 N N . SER A 1 98 ? 24.161 13.632 -18.514 1.00 57.94 98 SER A N 1
ATOM 782 C CA . SER A 1 98 ? 24.433 12.513 -19.429 1.00 57.94 98 SER A CA 1
ATOM 783 C C . SER A 1 98 ? 23.172 11.868 -20.028 1.00 57.94 98 SER A C 1
ATOM 785 O O . SER A 1 98 ? 23.287 10.848 -20.706 1.00 57.94 98 SER A O 1
ATOM 787 N N . GLY A 1 99 ? 21.977 12.435 -19.812 1.00 69.44 99 GLY A N 1
ATOM 788 C CA . GLY A 1 99 ? 20.718 11.866 -20.312 1.00 69.44 99 GLY A CA 1
ATOM 789 C C . GLY A 1 99 ? 19.492 12.189 -19.452 1.00 69.44 99 GLY A C 1
ATOM 790 O O . GLY A 1 99 ? 19.467 13.183 -18.725 1.00 69.44 99 GLY A O 1
ATOM 791 N N . LEU A 1 100 ? 18.455 11.351 -19.555 1.00 78.00 100 LEU A N 1
ATOM 792 C CA . LEU A 1 100 ? 17.254 11.431 -18.719 1.00 78.00 100 LEU A CA 1
ATOM 793 C C . LEU A 1 100 ? 17.478 10.637 -17.424 1.00 78.00 100 LEU A C 1
ATOM 795 O O . LEU A 1 100 ? 17.668 9.420 -17.465 1.00 78.00 100 LEU A O 1
ATOM 799 N N . THR A 1 101 ? 17.423 11.318 -16.280 1.00 79.94 101 THR A N 1
ATOM 800 C CA . THR A 1 101 ? 17.560 10.690 -14.959 1.00 79.94 101 THR A CA 1
ATOM 801 C C . THR A 1 101 ? 16.205 10.673 -14.261 1.00 79.94 101 THR A C 1
ATOM 803 O O . THR A 1 101 ? 15.502 11.681 -14.226 1.00 79.94 101 THR A O 1
ATOM 806 N N . ILE A 1 102 ? 15.819 9.537 -13.689 1.00 80.06 102 ILE A N 1
ATOM 807 C CA . ILE A 1 102 ? 14.647 9.416 -12.823 1.00 80.06 102 ILE A CA 1
ATOM 808 C C . ILE A 1 102 ? 15.139 9.473 -11.379 1.00 80.06 102 ILE A C 1
ATOM 810 O O . ILE A 1 102 ? 15.846 8.578 -10.924 1.00 80.06 102 ILE A O 1
ATOM 814 N N . LEU A 1 103 ? 14.756 10.524 -10.660 1.00 79.50 103 LEU A N 1
ATOM 815 C CA . LEU A 1 103 ? 14.954 10.630 -9.223 1.00 79.50 103 LEU A CA 1
ATOM 816 C C . LEU A 1 103 ? 13.787 9.942 -8.516 1.00 79.50 103 LEU A C 1
ATOM 818 O O . LEU A 1 103 ? 12.643 10.389 -8.636 1.00 79.50 103 LEU A O 1
ATOM 822 N N . VAL A 1 104 ? 14.078 8.886 -7.767 1.00 77.06 104 VAL A N 1
ATOM 823 C CA . VAL A 1 104 ? 13.119 8.202 -6.901 1.00 77.06 104 VAL A CA 1
ATOM 824 C C . VAL A 1 104 ? 13.407 8.602 -5.462 1.00 77.06 104 VAL A C 1
ATOM 826 O O . VAL A 1 104 ? 14.458 8.266 -4.923 1.00 77.06 104 VAL A O 1
ATOM 829 N N . THR A 1 105 ? 12.489 9.327 -4.828 1.00 76.44 105 THR A N 1
ATOM 830 C CA . THR A 1 105 ? 12.542 9.545 -3.377 1.00 76.44 105 THR A CA 1
ATOM 831 C C . THR A 1 105 ? 11.953 8.329 -2.677 1.00 76.44 105 THR A C 1
ATOM 833 O O . THR A 1 105 ? 10.917 7.831 -3.116 1.00 76.44 105 THR A O 1
ATOM 836 N N . GLY A 1 106 ? 12.608 7.833 -1.632 1.00 67.31 106 GLY A N 1
ATOM 837 C CA . GLY A 1 106 ? 12.157 6.691 -0.841 1.00 67.31 106 GLY A CA 1
ATOM 838 C C . GLY A 1 106 ? 11.311 7.086 0.370 1.00 67.31 106 GLY A C 1
ATOM 839 O O . GLY A 1 106 ? 10.910 8.234 0.547 1.00 67.31 106 GLY A O 1
ATOM 840 N N . THR A 1 107 ? 11.046 6.110 1.235 1.00 64.25 107 THR A N 1
ATOM 841 C CA . THR A 1 107 ? 10.167 6.253 2.409 1.00 64.25 107 THR A CA 1
ATOM 842 C C . THR A 1 107 ? 10.845 6.941 3.600 1.00 64.25 107 THR A C 1
ATOM 844 O O . THR A 1 107 ? 10.223 7.149 4.640 1.00 64.25 107 THR A O 1
ATOM 847 N N . ARG A 1 108 ? 12.134 7.289 3.489 1.00 64.00 108 ARG A N 1
ATOM 848 C CA . ARG A 1 108 ? 12.869 8.058 4.503 1.00 64.00 108 ARG A CA 1
ATOM 849 C C . ARG A 1 108 ? 13.202 9.453 3.964 1.00 64.00 108 ARG A C 1
ATOM 851 O O . ARG A 1 108 ? 13.452 9.585 2.769 1.00 64.00 108 ARG A O 1
ATOM 858 N N . PRO A 1 109 ? 13.292 10.486 4.824 1.00 57.88 109 PRO A N 1
ATOM 859 C CA . PRO A 1 109 ? 13.553 11.870 4.404 1.00 57.88 109 PRO A CA 1
ATOM 860 C C . PRO A 1 109 ? 14.818 12.084 3.552 1.00 57.88 109 PRO A C 1
ATOM 862 O O . PRO A 1 109 ? 14.905 13.087 2.852 1.00 57.88 109 PRO A O 1
ATOM 865 N N . ASN A 1 110 ? 15.775 11.150 3.601 1.00 64.00 110 ASN A N 1
ATOM 866 C CA . ASN A 1 110 ? 17.043 11.202 2.871 1.00 64.00 110 ASN A CA 1
ATOM 867 C C . ASN A 1 110 ? 17.198 10.117 1.796 1.00 64.00 110 ASN A C 1
ATOM 869 O O . ASN A 1 110 ? 18.247 10.051 1.159 1.00 64.00 110 ASN A O 1
ATOM 873 N N . ASP A 1 111 ? 16.187 9.274 1.586 1.00 70.12 111 ASP A N 1
ATOM 874 C CA . ASP A 1 111 ? 16.271 8.236 0.565 1.00 70.12 111 ASP A CA 1
ATOM 875 C C . ASP A 1 111 ? 16.040 8.889 -0.798 1.00 70.12 111 ASP A C 1
ATOM 877 O O . ASP A 1 111 ? 14.929 9.308 -1.126 1.00 70.12 111 ASP A O 1
ATOM 881 N N . GLN A 1 112 ? 17.104 9.008 -1.585 1.00 75.31 112 GLN A N 1
ATOM 882 C CA . GLN A 1 112 ? 17.053 9.471 -2.964 1.00 75.31 112 GLN A CA 1
ATOM 883 C C . GLN A 1 112 ? 17.899 8.546 -3.825 1.00 75.31 112 GLN A C 1
ATOM 885 O O . GLN A 1 112 ? 19.070 8.312 -3.536 1.00 75.31 112 GLN A O 1
ATOM 890 N N . PHE A 1 113 ? 17.290 8.030 -4.885 1.00 77.06 113 PHE A N 1
ATOM 891 C CA . PHE A 1 113 ? 17.915 7.095 -5.804 1.00 77.06 113 PHE A CA 1
ATOM 892 C C . PHE A 1 113 ? 17.843 7.663 -7.213 1.00 77.06 113 PHE A C 1
ATOM 894 O O . PHE A 1 113 ? 16.773 8.053 -7.682 1.00 77.06 113 PHE A O 1
ATOM 901 N N . GLU A 1 114 ? 18.984 7.706 -7.890 1.00 80.06 114 GLU A N 1
ATOM 902 C CA . GLU A 1 114 ? 19.070 8.151 -9.275 1.00 80.06 114 GLU A CA 1
ATOM 903 C C . GLU A 1 114 ? 19.100 6.945 -10.207 1.00 80.06 114 GLU A C 1
ATOM 905 O O . GLU A 1 114 ? 19.981 6.089 -10.130 1.00 80.06 114 GLU A O 1
ATOM 910 N N . ILE A 1 115 ? 18.129 6.889 -11.112 1.00 80.38 115 ILE A N 1
ATOM 911 C CA . ILE A 1 115 ? 18.063 5.886 -12.167 1.00 80.38 115 ILE A CA 1
ATOM 912 C C . ILE A 1 115 ? 18.368 6.558 -13.494 1.00 80.38 115 ILE A C 1
ATOM 914 O O . ILE A 1 115 ? 17.642 7.446 -13.937 1.00 80.38 115 ILE A O 1
ATOM 918 N N . PHE A 1 116 ? 19.407 6.082 -14.165 1.00 80.88 116 PHE A N 1
ATOM 919 C CA . PHE A 1 116 ? 19.722 6.501 -15.524 1.00 80.88 116 PHE A CA 1
ATOM 920 C C . PHE A 1 116 ? 18.896 5.683 -16.516 1.00 80.88 116 PHE A C 1
ATOM 922 O O . PHE A 1 116 ? 19.032 4.458 -16.580 1.00 80.88 116 PHE A O 1
ATOM 929 N N . ALA A 1 117 ? 18.045 6.362 -17.283 1.00 81.06 117 ALA A N 1
ATOM 930 C CA . ALA A 1 117 ? 17.328 5.760 -18.397 1.00 81.06 117 ALA A CA 1
ATOM 931 C C . ALA A 1 117 ? 18.119 5.966 -19.694 1.00 81.06 117 ALA A C 1
ATOM 933 O O . ALA A 1 117 ? 18.672 7.039 -19.942 1.00 81.06 117 ALA A O 1
ATOM 934 N N . LYS A 1 118 ? 18.176 4.929 -20.529 1.00 80.62 118 LYS A N 1
ATOM 935 C CA . LYS A 1 118 ? 18.894 4.924 -21.809 1.00 80.62 118 LYS A CA 1
ATOM 936 C C . LYS A 1 118 ? 18.210 5.819 -22.833 1.00 80.62 118 LYS A C 1
ATOM 938 O O . LYS A 1 118 ? 18.883 6.469 -23.628 1.00 80.62 118 LYS A O 1
ATOM 943 N N . ASP A 1 119 ? 16.882 5.843 -22.817 1.00 81.62 119 ASP A N 1
ATOM 944 C CA . ASP A 1 119 ? 16.070 6.610 -23.748 1.00 81.62 119 ASP A CA 1
ATOM 945 C C . ASP A 1 119 ? 14.715 7.004 -23.139 1.00 81.62 119 ASP A C 1
ATOM 947 O O . ASP A 1 119 ? 14.374 6.664 -22.003 1.00 81.62 119 ASP A O 1
ATOM 951 N N . LYS A 1 120 ? 13.935 7.761 -23.914 1.00 83.12 120 LYS A N 1
ATOM 952 C CA . LYS A 1 120 ? 12.610 8.233 -23.508 1.00 83.12 120 LYS A CA 1
ATOM 953 C C . LYS A 1 120 ? 11.597 7.090 -23.332 1.00 83.12 120 LYS A C 1
ATOM 955 O O . LYS A 1 120 ? 10.730 7.208 -22.472 1.00 83.12 120 LYS A O 1
ATOM 960 N N . MET A 1 121 ? 11.710 6.001 -24.097 1.00 83.50 121 MET A N 1
ATOM 961 C CA . MET A 1 121 ? 10.808 4.851 -23.962 1.00 83.50 121 MET A CA 1
ATOM 962 C C . MET A 1 121 ? 11.057 4.113 -22.644 1.00 83.50 121 MET A C 1
ATOM 964 O O . MET A 1 121 ? 10.100 3.722 -21.985 1.00 83.50 121 MET A O 1
ATOM 968 N N . GLU A 1 122 ? 12.314 3.974 -22.214 1.00 82.19 122 GLU A N 1
ATOM 969 C CA . GLU A 1 122 ? 12.647 3.395 -20.906 1.00 82.19 122 GLU A CA 1
ATOM 970 C C . GLU A 1 122 ? 12.124 4.274 -19.760 1.00 82.19 122 GLU A C 1
ATOM 972 O O . GLU A 1 122 ? 11.608 3.748 -18.778 1.00 82.19 122 GLU A O 1
ATOM 977 N N . VAL A 1 123 ? 12.166 5.607 -19.895 1.00 81.88 123 VAL A N 1
ATOM 978 C CA . VAL A 1 123 ? 11.542 6.512 -18.912 1.00 81.88 123 VAL A CA 1
ATOM 979 C C . VAL A 1 123 ? 10.033 6.304 -18.831 1.00 81.88 123 VAL A C 1
ATOM 981 O O . VAL A 1 123 ? 9.494 6.170 -17.733 1.00 81.88 123 VAL A O 1
ATOM 984 N N . GLU A 1 124 ? 9.348 6.275 -19.975 1.00 84.50 124 GLU A N 1
ATOM 985 C CA . GLU A 1 124 ? 7.899 6.059 -20.031 1.00 84.50 124 GLU A CA 1
ATOM 986 C C . GLU A 1 124 ? 7.515 4.686 -19.464 1.00 84.50 124 GLU A C 1
ATOM 988 O O . GLU A 1 124 ? 6.560 4.588 -18.697 1.00 84.50 124 GLU A O 1
ATOM 993 N N . TYR A 1 125 ? 8.296 3.644 -19.756 1.00 84.25 125 TYR A N 1
ATOM 994 C CA . TYR A 1 125 ? 8.105 2.309 -19.194 1.00 84.25 125 TYR A CA 1
ATOM 995 C C . TYR A 1 125 ? 8.287 2.286 -17.670 1.00 84.25 125 TYR A C 1
ATOM 997 O O . TYR A 1 125 ? 7.409 1.795 -16.961 1.00 84.25 125 TYR A O 1
ATOM 1005 N N . LEU A 1 126 ? 9.374 2.861 -17.146 1.00 82.25 126 LEU A N 1
ATOM 1006 C CA . LEU A 1 126 ? 9.656 2.880 -15.706 1.00 82.25 126 LEU A CA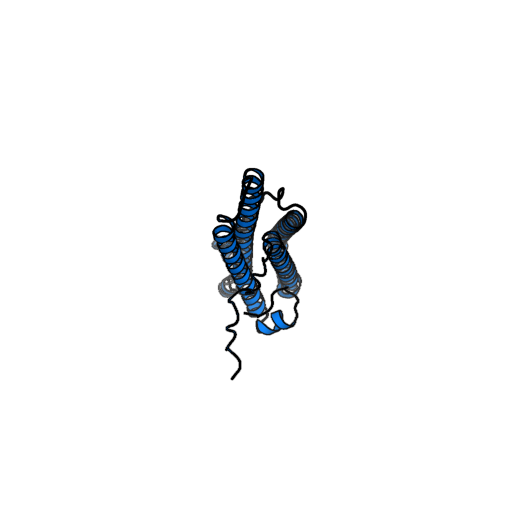 1
ATOM 1007 C C . LEU A 1 126 ? 8.626 3.702 -14.921 1.00 82.25 126 LEU A C 1
ATOM 1009 O O . LEU A 1 126 ? 8.262 3.329 -13.808 1.00 82.25 126 LEU A O 1
ATOM 1013 N N . LEU A 1 127 ? 8.133 4.805 -15.486 1.00 83.06 127 LEU A N 1
ATOM 1014 C CA . LEU A 1 127 ? 7.094 5.632 -14.862 1.00 83.06 127 LEU A CA 1
ATOM 1015 C C . LEU A 1 127 ? 5.674 5.108 -15.079 1.00 83.06 127 LEU A C 1
ATOM 1017 O O . LEU A 1 127 ? 4.745 5.626 -14.461 1.00 83.06 127 LEU A O 1
ATOM 1021 N N . SER A 1 128 ? 5.496 4.107 -15.938 1.00 83.69 128 SER A N 1
ATOM 1022 C CA . SER A 1 128 ? 4.184 3.531 -16.201 1.00 83.69 128 SER A CA 1
ATOM 1023 C C . SER A 1 128 ? 3.582 2.883 -14.954 1.00 83.69 128 SER A C 1
ATOM 1025 O O . SER A 1 128 ? 4.274 2.505 -14.000 1.00 83.69 128 SER A O 1
ATOM 1027 N N . ASP A 1 129 ? 2.274 2.648 -15.021 1.00 81.62 129 ASP A N 1
ATOM 1028 C CA . ASP A 1 129 ? 1.527 1.881 -14.025 1.00 81.62 129 ASP A CA 1
ATOM 1029 C C . ASP A 1 129 ? 1.925 0.397 -13.967 1.00 81.62 129 ASP A C 1
ATOM 1031 O O . ASP A 1 129 ? 1.415 -0.341 -13.131 1.00 81.62 129 ASP A O 1
ATOM 1035 N N . ARG A 1 130 ? 2.886 -0.055 -14.787 1.00 75.62 130 ARG A N 1
ATOM 1036 C CA . ARG A 1 130 ? 3.529 -1.358 -14.584 1.00 75.62 130 ARG A CA 1
ATOM 1037 C C . ARG A 1 130 ? 4.656 -1.335 -13.552 1.00 75.62 130 ARG A C 1
ATOM 1039 O O . ARG A 1 130 ? 4.896 -2.368 -12.938 1.00 75.62 130 ARG A O 1
ATOM 1046 N N . TYR A 1 131 ? 5.325 -0.194 -13.364 1.00 79.62 131 TYR A N 1
ATOM 1047 C CA . TYR A 1 131 ? 6.539 -0.062 -12.546 1.00 79.62 131 TYR A CA 1
ATOM 1048 C C . TYR A 1 131 ? 6.355 0.947 -11.405 1.00 79.62 131 TYR A C 1
ATOM 1050 O O . TYR A 1 131 ? 5.604 0.682 -10.462 1.00 79.62 131 TYR A O 1
ATOM 1058 N N . PHE A 1 132 ? 7.020 2.109 -11.459 1.00 80.12 132 PHE A N 1
ATOM 1059 C CA . PHE A 1 132 ? 6.984 3.094 -10.383 1.00 80.12 132 PHE A CA 1
ATOM 1060 C C . PHE A 1 132 ? 5.594 3.698 -10.207 1.00 80.12 132 PHE A C 1
ATOM 1062 O O . PHE A 1 132 ? 5.273 4.101 -9.092 1.00 80.12 132 PHE A O 1
ATOM 1069 N N . GLY A 1 133 ? 4.758 3.713 -11.252 1.00 81.69 133 GLY A N 1
ATOM 1070 C CA . GLY A 1 133 ? 3.352 4.095 -11.135 1.00 81.69 133 GLY A CA 1
ATOM 1071 C C . GLY A 1 133 ? 2.591 3.177 -10.175 1.00 81.69 133 GLY A C 1
ATOM 1072 O O . GLY A 1 133 ? 1.995 3.664 -9.215 1.00 81.69 133 GLY A O 1
ATOM 1073 N N . CYS A 1 134 ? 2.703 1.852 -10.349 1.00 82.31 134 CYS A N 1
ATOM 1074 C CA . CYS A 1 134 ? 2.091 0.869 -9.445 1.00 82.31 134 CYS A CA 1
ATOM 1075 C C . CYS A 1 134 ? 2.637 1.003 -8.023 1.00 82.31 134 CYS A C 1
ATOM 1077 O O . CYS A 1 134 ? 1.868 1.172 -7.080 1.00 82.31 134 CYS A O 1
ATOM 1079 N N . ILE A 1 135 ? 3.966 1.002 -7.867 1.00 82.44 135 ILE A N 1
ATOM 1080 C CA . ILE A 1 135 ? 4.610 1.088 -6.547 1.00 82.44 135 ILE A CA 1
ATOM 1081 C C . ILE A 1 135 ? 4.182 2.371 -5.825 1.00 82.44 135 ILE A C 1
ATOM 1083 O O . ILE A 1 135 ? 3.822 2.322 -4.652 1.00 82.44 135 ILE A O 1
ATOM 1087 N N . SER A 1 136 ? 4.164 3.514 -6.518 1.00 83.25 136 SER A N 1
ATOM 1088 C CA . SER A 1 136 ? 3.755 4.785 -5.918 1.00 83.25 136 SER A CA 1
ATOM 1089 C C . SER A 1 136 ? 2.287 4.764 -5.488 1.00 83.25 136 SER A C 1
ATOM 1091 O O . SER A 1 136 ? 1.987 5.196 -4.376 1.00 83.25 136 SER A O 1
ATOM 1093 N N . LYS A 1 137 ? 1.380 4.220 -6.313 1.00 84.56 137 LYS A N 1
ATOM 1094 C CA . LYS A 1 137 ? -0.045 4.077 -5.964 1.00 84.56 137 LYS A CA 1
ATOM 1095 C C . LYS A 1 137 ? -0.253 3.134 -4.775 1.00 84.56 137 LYS A C 1
ATOM 1097 O O . LYS A 1 137 ? -0.995 3.474 -3.860 1.00 84.56 137 LYS A O 1
ATOM 1102 N N . MET A 1 138 ? 0.449 2.002 -4.738 1.00 84.06 138 MET A N 1
ATOM 1103 C CA . MET A 1 138 ? 0.382 1.046 -3.625 1.00 84.06 138 MET A CA 1
ATOM 1104 C C . MET A 1 138 ? 0.863 1.674 -2.319 1.00 84.06 138 MET A C 1
ATOM 1106 O O . MET A 1 138 ? 0.172 1.615 -1.306 1.00 84.06 138 MET A O 1
ATOM 1110 N N . CYS A 1 139 ? 2.014 2.350 -2.345 1.00 83.69 139 CYS A N 1
ATOM 1111 C CA . CYS A 1 139 ? 2.516 3.071 -1.181 1.00 83.69 139 CYS A CA 1
ATOM 1112 C C . CYS A 1 139 ? 1.551 4.179 -0.722 1.00 83.69 139 CYS A C 1
ATOM 1114 O O . CYS A 1 139 ? 1.379 4.376 0.478 1.00 83.69 139 CYS A O 1
ATOM 1116 N N . GLN A 1 140 ? 0.888 4.883 -1.646 1.00 83.88 140 GLN A N 1
ATOM 1117 C CA . GLN A 1 140 ? -0.149 5.860 -1.297 1.00 83.88 140 GLN A CA 1
ATOM 1118 C C . GLN A 1 140 ? -1.354 5.202 -0.616 1.00 83.88 140 GLN A C 1
ATOM 1120 O O . GLN A 1 140 ? -1.814 5.721 0.398 1.00 83.88 140 GLN A O 1
ATOM 1125 N N . GLY A 1 141 ? -1.824 4.056 -1.117 1.00 83.88 141 GLY A N 1
ATOM 1126 C CA . GLY A 1 141 ? -2.928 3.323 -0.496 1.00 83.88 141 GLY A CA 1
ATOM 1127 C C . GLY A 1 141 ? -2.586 2.817 0.905 1.00 83.88 141 GLY A C 1
ATOM 1128 O O . GLY A 1 141 ? -3.363 3.045 1.826 1.00 83.88 141 GLY A O 1
ATOM 1129 N N . PHE A 1 142 ? -1.390 2.254 1.114 1.00 85.75 142 PHE A N 1
ATOM 1130 C CA . PHE A 1 142 ? -0.937 1.890 2.464 1.00 85.75 142 PHE A CA 1
ATOM 1131 C C . PHE A 1 142 ? -0.815 3.105 3.388 1.00 85.75 142 PHE A C 1
ATOM 1133 O O . PHE A 1 142 ? -1.161 3.025 4.563 1.00 85.75 142 PHE A O 1
ATOM 1140 N N . SER A 1 143 ? -0.382 4.254 2.860 1.00 84.12 143 SER A N 1
ATOM 1141 C CA . SER A 1 143 ? -0.357 5.495 3.634 1.00 84.12 143 SER A CA 1
ATOM 1142 C C . SER A 1 143 ? -1.733 5.952 4.083 1.00 84.12 143 SER A C 1
ATOM 1144 O O . SER A 1 143 ? -1.821 6.609 5.119 1.00 84.12 143 SER A O 1
ATOM 1146 N N . GLN A 1 144 ? -2.763 5.709 3.276 1.00 83.88 144 GLN A N 1
ATOM 1147 C CA . GLN A 1 144 ? -4.128 6.072 3.619 1.00 83.88 144 GLN A CA 1
ATOM 1148 C C . GLN A 1 144 ? -4.688 5.079 4.638 1.00 83.88 144 GLN A C 1
ATOM 1150 O O . GLN A 1 144 ? -5.070 5.500 5.723 1.00 83.88 144 GLN A O 1
ATOM 1155 N N . ALA A 1 145 ? -4.563 3.776 4.376 1.00 85.31 145 ALA A N 1
ATOM 1156 C CA . ALA A 1 145 ? -4.994 2.730 5.300 1.00 85.31 145 ALA A CA 1
ATOM 1157 C C . ALA A 1 145 ? -4.336 2.842 6.690 1.00 85.31 145 ALA A C 1
ATOM 1159 O O . ALA A 1 145 ? -4.987 2.611 7.704 1.00 85.31 145 ALA A O 1
ATOM 1160 N N . GLU A 1 146 ? -3.056 3.229 6.771 1.00 84.81 146 GLU A N 1
ATOM 1161 C CA . GLU A 1 146 ? -2.388 3.513 8.051 1.00 84.81 146 GLU A CA 1
ATOM 1162 C C . GLU A 1 146 ? -3.072 4.651 8.826 1.00 84.81 146 GLU A C 1
ATOM 1164 O O . GLU A 1 146 ? -3.268 4.530 10.034 1.00 84.81 146 GLU A O 1
ATOM 1169 N N . LYS A 1 147 ? -3.458 5.744 8.151 1.00 83.56 147 LYS A N 1
ATOM 1170 C CA . LYS A 1 147 ? -4.154 6.876 8.788 1.00 83.56 147 LYS A CA 1
ATOM 1171 C C . LYS A 1 147 ? -5.553 6.493 9.255 1.00 83.56 147 LYS A C 1
ATOM 1173 O O . LYS A 1 147 ? -5.963 6.920 10.333 1.00 83.56 147 LYS A O 1
ATOM 1178 N N . ASP A 1 148 ? -6.260 5.702 8.461 1.00 83.69 148 ASP A N 1
ATOM 1179 C CA . ASP A 1 148 ? -7.635 5.310 8.760 1.00 83.69 148 ASP A CA 1
ATOM 1180 C C . ASP A 1 148 ? -7.649 4.342 9.956 1.00 83.69 148 ASP A C 1
ATOM 1182 O O . ASP A 1 148 ? -8.349 4.579 10.939 1.00 83.69 148 ASP A O 1
ATOM 1186 N N . ILE A 1 149 ? -6.759 3.336 9.973 1.00 83.75 149 ILE A N 1
ATOM 1187 C CA . ILE A 1 149 ? -6.591 2.436 11.130 1.00 83.75 149 ILE A CA 1
ATOM 1188 C C . ILE A 1 149 ? -6.150 3.211 12.377 1.00 83.75 149 ILE A C 1
ATOM 1190 O O . ILE A 1 149 ? -6.668 2.964 13.464 1.00 83.75 149 ILE A O 1
ATOM 1194 N N . ALA A 1 150 ? -5.227 4.169 12.249 1.00 82.81 150 ALA A N 1
ATOM 1195 C CA . ALA A 1 150 ? -4.830 5.018 13.371 1.00 82.81 150 ALA A CA 1
ATOM 1196 C C . ALA A 1 150 ? -6.016 5.806 13.949 1.00 82.81 150 ALA A C 1
ATOM 1198 O O . ALA A 1 150 ? -6.149 5.929 15.166 1.00 82.81 150 ALA A O 1
ATOM 1199 N N . THR A 1 151 ? -6.893 6.304 13.076 1.00 83.12 151 THR A N 1
ATOM 1200 C CA . THR A 1 151 ? -8.106 7.028 13.465 1.00 83.12 151 THR A CA 1
ATOM 1201 C C . THR A 1 151 ? -9.094 6.097 14.170 1.00 83.12 151 THR A C 1
ATOM 1203 O O . THR A 1 151 ? -9.608 6.457 15.227 1.00 83.12 151 THR A O 1
ATOM 1206 N N . MET A 1 152 ? -9.310 4.880 13.657 1.00 81.31 152 MET A N 1
ATOM 1207 C CA . MET A 1 152 ? -10.146 3.868 14.318 1.00 81.31 152 MET A CA 1
ATOM 1208 C C . MET A 1 152 ? -9.621 3.498 15.708 1.00 81.31 152 MET A C 1
ATOM 1210 O O . MET A 1 152 ? -10.398 3.446 16.658 1.00 81.31 152 MET A O 1
ATOM 1214 N N . LEU A 1 153 ? -8.308 3.278 15.843 1.00 79.56 153 LEU A N 1
ATOM 1215 C CA . LEU A 1 153 ? -7.671 2.978 17.128 1.00 79.56 153 LEU A CA 1
ATOM 1216 C C . LEU A 1 153 ? -7.881 4.114 18.133 1.00 79.56 153 LEU A C 1
ATOM 1218 O O . LEU A 1 153 ? -8.203 3.856 19.290 1.00 79.56 153 LEU A O 1
ATOM 1222 N N . GLN A 1 154 ? -7.742 5.368 17.694 1.00 80.25 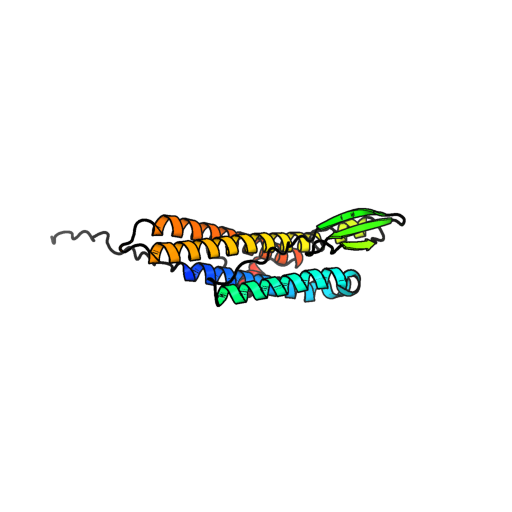154 GLN A N 1
ATOM 1223 C CA . GLN A 1 154 ? -7.981 6.528 18.549 1.00 80.25 154 GLN A CA 1
ATOM 1224 C C . GLN A 1 154 ? -9.446 6.609 19.008 1.00 80.25 154 GLN A C 1
ATOM 1226 O O . GLN A 1 154 ? -9.697 6.795 20.196 1.00 80.25 154 GLN A O 1
ATOM 1231 N N . ILE A 1 155 ? -10.405 6.425 18.094 1.00 79.50 155 ILE A N 1
ATOM 1232 C CA . ILE A 1 155 ? -11.842 6.434 18.423 1.00 79.50 155 ILE A CA 1
ATOM 1233 C C . ILE A 1 155 ? -12.174 5.325 19.426 1.00 79.50 155 ILE A C 1
ATOM 1235 O O . ILE A 1 155 ? -12.878 5.574 20.403 1.00 79.50 155 ILE A O 1
ATOM 1239 N N . ALA A 1 156 ? -11.644 4.117 19.220 1.00 75.38 156 ALA A N 1
ATOM 1240 C CA . ALA A 1 156 ? -11.857 2.994 20.129 1.00 75.38 156 ALA A CA 1
ATOM 1241 C C . ALA A 1 156 ? -11.312 3.291 21.539 1.00 75.38 156 ALA A C 1
ATOM 1243 O O . ALA A 1 156 ? -11.989 3.031 22.533 1.00 75.38 156 ALA A O 1
ATOM 1244 N N . GLN A 1 157 ? -10.127 3.907 21.638 1.00 75.50 157 GLN A N 1
ATOM 1245 C CA . GLN A 1 157 ? -9.542 4.314 22.921 1.00 75.50 157 GLN A CA 1
ATOM 1246 C C . GLN A 1 157 ? -10.357 5.407 23.627 1.00 75.50 157 GLN A C 1
ATOM 1248 O O . GLN A 1 157 ? -10.571 5.331 24.837 1.00 75.50 157 GLN A O 1
ATOM 1253 N N . GLU A 1 158 ? -10.804 6.432 22.897 1.00 74.94 158 GLU A N 1
ATOM 1254 C CA . GLU A 1 158 ? -11.659 7.497 23.442 1.00 74.94 158 GLU A CA 1
ATOM 1255 C C . GLU A 1 158 ? -12.983 6.915 23.961 1.00 74.94 158 GLU A C 1
ATOM 1257 O O . GLU A 1 158 ? -13.409 7.232 25.073 1.00 74.94 158 GLU A O 1
ATOM 1262 N N . THR A 1 159 ? -13.566 5.972 23.218 1.00 69.69 159 THR A N 1
ATOM 1263 C CA . THR A 1 159 ? -14.816 5.291 23.579 1.00 69.69 159 THR A CA 1
ATOM 1264 C C . THR A 1 159 ? -14.668 4.459 24.852 1.00 69.69 159 THR A C 1
ATOM 1266 O O . THR A 1 159 ? -15.494 4.577 25.756 1.00 69.69 159 THR A O 1
ATOM 1269 N N . GLU A 1 160 ? -13.594 3.677 24.991 1.00 69.31 160 GLU A N 1
ATOM 1270 C CA . GLU A 1 160 ? -13.325 2.896 26.208 1.00 69.31 160 GLU A CA 1
ATOM 1271 C C . GLU A 1 160 ? -13.149 3.807 27.442 1.00 69.31 160 GLU A C 1
ATOM 1273 O O . GLU A 1 160 ? -13.657 3.524 28.536 1.00 69.31 160 GLU A O 1
ATOM 1278 N N . GLN A 1 161 ? -12.483 4.955 27.267 1.00 68.69 161 GLN A N 1
ATOM 1279 C CA . GLN A 1 161 ? -12.301 5.947 28.329 1.00 68.69 161 GLN A CA 1
ATOM 1280 C C . GLN A 1 161 ? -13.601 6.653 28.728 1.00 68.69 161 GLN A C 1
ATOM 1282 O O . GLN A 1 161 ? -13.762 7.001 29.901 1.00 68.69 161 GLN A O 1
ATOM 1287 N N . GLU A 1 162 ? -14.501 6.917 27.782 1.00 66.38 162 GLU A N 1
ATOM 1288 C CA . GLU A 1 162 ? -15.802 7.540 28.040 1.00 66.38 162 GLU A CA 1
ATOM 1289 C C . GLU A 1 162 ? -16.801 6.549 28.645 1.00 66.38 162 GLU A C 1
ATOM 1291 O O . GLU A 1 162 ? -17.460 6.882 29.633 1.00 66.38 162 GLU A O 1
ATOM 1296 N N . GLN A 1 163 ? -16.842 5.307 28.153 1.00 61.62 163 GLN A N 1
ATOM 1297 C CA . GLN A 1 163 ? -17.637 4.223 28.742 1.00 61.62 163 GLN A CA 1
ATOM 1298 C C . GLN A 1 163 ? -17.238 3.960 30.197 1.00 61.62 163 GLN A C 1
ATOM 1300 O O . GLN A 1 163 ? -18.102 3.846 31.064 1.00 61.62 163 GLN A O 1
ATOM 1305 N N . SER A 1 164 ? -15.937 3.975 30.504 1.00 62.78 164 SER A N 1
ATOM 1306 C CA . SER A 1 164 ? -15.433 3.826 31.877 1.00 62.78 164 SER A CA 1
ATOM 1307 C C . SER A 1 164 ? -15.882 4.951 32.830 1.00 62.78 164 SER A C 1
ATOM 1309 O O . SER A 1 164 ? -15.781 4.803 34.049 1.00 62.78 164 SER A O 1
ATOM 1311 N N . LYS A 1 165 ? -16.365 6.088 32.302 1.00 61.09 165 LYS A N 1
ATOM 1312 C CA . LYS A 1 165 ? -16.801 7.269 33.072 1.00 61.09 165 LYS A CA 1
ATOM 1313 C C . LYS A 1 165 ? -18.323 7.393 33.208 1.00 61.09 165 LYS A C 1
ATOM 1315 O O . LYS A 1 165 ? -18.778 8.233 33.986 1.00 61.09 165 LYS A O 1
ATOM 1320 N N . LEU A 1 166 ? -19.116 6.590 32.497 1.00 52.19 166 LEU A N 1
ATOM 1321 C CA . LEU A 1 166 ? -20.578 6.693 32.480 1.00 52.19 166 LEU A CA 1
ATOM 1322 C C . LEU A 1 166 ? -21.223 5.516 33.230 1.00 52.19 166 LEU A C 1
ATOM 1324 O O . LEU A 1 166 ? -21.026 4.359 32.886 1.00 52.19 166 LEU A O 1
ATOM 1328 N N . SER A 1 167 ? -22.034 5.802 34.259 1.00 49.03 167 SER A N 1
ATOM 1329 C CA . SER A 1 167 ? -22.787 4.771 35.004 1.00 49.03 167 SER A CA 1
ATOM 1330 C C . SER A 1 167 ? -24.056 4.263 34.295 1.00 49.03 167 SER A C 1
ATOM 1332 O O . SER A 1 167 ? -24.706 3.375 34.836 1.00 49.03 167 SER A O 1
ATOM 1334 N N . GLN A 1 168 ? -24.428 4.784 33.117 1.00 45.28 168 GLN A N 1
ATOM 1335 C CA . GLN A 1 168 ? -25.550 4.296 32.290 1.00 45.28 168 GLN A CA 1
ATOM 1336 C C . GLN A 1 168 ? -25.302 4.601 30.795 1.00 45.28 168 GLN A C 1
ATOM 1338 O O . GLN A 1 168 ? -24.776 5.665 30.476 1.00 45.28 168 GLN A O 1
ATOM 1343 N N . ALA A 1 169 ? -25.712 3.702 29.891 1.00 50.34 169 ALA A N 1
ATOM 1344 C CA . ALA A 1 169 ? -25.714 3.855 28.420 1.00 50.34 169 ALA A CA 1
ATOM 1345 C C . ALA A 1 169 ? -27.154 3.611 27.899 1.00 50.34 169 ALA A C 1
ATOM 1347 O O . ALA A 1 169 ? -27.847 2.836 28.571 1.00 50.34 169 ALA A O 1
ATOM 1348 N N . PRO A 1 170 ? -27.651 4.212 26.774 1.00 48.72 170 PRO A N 1
ATOM 1349 C CA . PRO A 1 170 ? -27.191 3.821 25.425 1.00 48.72 170 PRO A CA 1
ATOM 1350 C C . PRO A 1 170 ? -27.497 4.789 24.228 1.00 48.72 170 PRO A C 1
ATOM 1352 O O . PRO A 1 170 ? -27.917 4.321 23.176 1.00 48.72 170 PRO A O 1
ATOM 1355 N N . GLU A 1 171 ? -27.321 6.117 24.307 1.00 49.38 171 GLU A N 1
ATOM 1356 C CA . GLU A 1 171 ? -27.613 7.006 23.141 1.00 49.38 171 GLU A CA 1
ATOM 1357 C C . GLU A 1 171 ? -26.382 7.428 22.308 1.00 49.38 171 GLU A C 1
ATOM 1359 O O . GLU A 1 171 ? -26.524 7.834 21.156 1.00 49.38 171 GLU A O 1
ATOM 1364 N N . LEU A 1 172 ? -25.161 7.281 22.839 1.00 51.81 172 LEU A N 1
ATOM 1365 C CA . LEU A 1 172 ? -23.911 7.615 22.130 1.00 51.81 172 LEU A CA 1
ATOM 1366 C C . LEU A 1 172 ? -23.422 6.505 21.177 1.00 51.81 172 LEU A C 1
ATOM 1368 O O . LEU A 1 172 ? -22.683 6.787 20.238 1.00 51.81 172 LEU A O 1
ATOM 1372 N N . THR A 1 173 ? -23.868 5.261 21.369 1.00 54.34 173 THR A N 1
ATOM 1373 C CA . THR A 1 173 ? -23.391 4.080 20.628 1.00 54.34 173 THR A CA 1
ATOM 1374 C C . THR A 1 173 ? -23.698 4.153 19.127 1.00 54.34 173 THR A C 1
ATOM 1376 O O . THR A 1 173 ? -22.886 3.747 18.303 1.00 54.34 173 THR A O 1
ATOM 1379 N N . THR A 1 174 ? -24.832 4.735 18.732 1.00 53.66 174 THR A N 1
ATOM 1380 C CA . THR A 1 174 ? -25.286 4.722 17.331 1.00 53.66 174 THR A CA 1
ATOM 1381 C C . THR A 1 174 ? -24.456 5.631 16.425 1.00 53.66 174 THR A C 1
ATOM 1383 O O . THR A 1 174 ? -24.177 5.277 15.282 1.00 53.66 174 THR A O 1
ATOM 1386 N N . GLN A 1 175 ? -24.040 6.807 16.911 1.00 56.56 175 GLN A N 1
ATOM 1387 C CA . GLN A 1 175 ? -23.256 7.751 16.106 1.00 56.56 175 GLN A CA 1
ATOM 1388 C C . GLN A 1 175 ? -21.814 7.255 15.910 1.00 56.56 175 GLN A C 1
ATOM 1390 O O . GLN A 1 175 ? -21.236 7.441 14.836 1.00 56.56 175 GLN A O 1
ATOM 1395 N N . THR A 1 176 ? -21.272 6.562 16.913 1.00 59.22 176 THR A N 1
ATOM 1396 C CA . THR A 1 176 ? -19.951 5.926 16.859 1.00 59.22 176 THR A CA 1
ATOM 1397 C C . THR A 1 176 ? -19.950 4.707 15.939 1.00 59.22 176 THR A C 1
ATOM 1399 O O . THR A 1 176 ? -19.092 4.628 15.057 1.00 59.22 176 THR A O 1
ATOM 1402 N N . HIS A 1 177 ? -20.965 3.836 16.026 1.00 58.72 177 HIS A N 1
ATOM 1403 C CA . HIS A 1 177 ? -21.131 2.709 15.094 1.00 58.72 177 HIS A CA 1
ATOM 1404 C C . HIS A 1 177 ? -21.200 3.171 13.637 1.00 58.72 177 HIS A C 1
ATOM 1406 O O . HIS A 1 177 ? -20.536 2.598 12.777 1.00 58.72 177 HIS A O 1
ATOM 1412 N N . ILE A 1 178 ? -21.937 4.250 13.346 1.00 61.00 178 ILE A N 1
ATOM 1413 C CA . ILE A 1 178 ? -22.006 4.824 11.991 1.00 61.00 178 ILE A CA 1
ATOM 1414 C C . ILE A 1 178 ? -20.626 5.298 11.515 1.00 61.00 178 ILE A C 1
ATOM 1416 O O . ILE A 1 178 ? -20.281 5.112 10.345 1.00 61.00 178 ILE A O 1
ATOM 1420 N N . ARG A 1 179 ? -19.825 5.907 12.399 1.00 66.56 179 ARG A N 1
ATOM 1421 C CA . ARG A 1 179 ? -18.482 6.385 12.050 1.00 66.56 179 ARG A CA 1
ATOM 1422 C C . ARG A 1 179 ? -17.542 5.223 11.743 1.00 66.56 179 ARG A C 1
ATOM 1424 O O . ARG A 1 179 ? -16.877 5.258 10.716 1.00 66.56 179 ARG A O 1
ATOM 1431 N N . LEU A 1 180 ? -17.516 4.191 12.580 1.00 64.94 180 LEU A N 1
ATOM 1432 C CA . LEU A 1 180 ? -16.640 3.038 12.370 1.00 64.94 180 LEU A CA 1
ATOM 1433 C C . LEU A 1 180 ? -17.028 2.206 11.152 1.00 64.94 180 LEU A C 1
ATOM 1435 O O . LEU A 1 180 ? -16.146 1.768 10.422 1.00 64.94 180 LEU A O 1
ATOM 1439 N N . LEU A 1 181 ? -18.326 2.050 10.880 1.00 70.44 181 LEU A N 1
ATOM 1440 C CA . LEU A 1 181 ? -18.795 1.421 9.644 1.00 70.44 181 LEU A CA 1
ATOM 1441 C C . LEU A 1 181 ? -18.352 2.203 8.407 1.00 70.44 181 LEU A C 1
ATOM 1443 O O . LEU A 1 181 ? -17.956 1.606 7.410 1.00 70.44 181 LEU A O 1
ATOM 1447 N N . LYS A 1 182 ? -18.394 3.538 8.465 1.00 72.44 182 LYS A N 1
ATOM 1448 C CA . LYS A 1 182 ? -17.931 4.374 7.358 1.00 72.44 182 LYS A CA 1
ATOM 1449 C C . LYS A 1 182 ? -16.428 4.233 7.123 1.00 72.44 182 LYS A C 1
ATOM 1451 O O . LYS A 1 182 ? -16.029 3.973 5.998 1.00 72.44 182 LYS A O 1
ATOM 1456 N N . GLU A 1 183 ? -15.626 4.328 8.177 1.00 69.56 183 GLU A N 1
ATOM 1457 C CA . GLU A 1 183 ? -14.170 4.157 8.084 1.00 69.56 183 GLU A CA 1
ATOM 1458 C C . GLU A 1 183 ? -13.805 2.727 7.630 1.00 69.56 183 GLU A C 1
ATOM 1460 O O . GLU A 1 183 ? -12.859 2.529 6.872 1.00 69.56 183 GLU A O 1
ATOM 1465 N N . TYR A 1 184 ? -14.574 1.709 8.040 1.00 69.25 184 TYR A N 1
ATOM 1466 C CA . TYR A 1 184 ? -14.411 0.336 7.550 1.00 69.25 184 TYR A CA 1
ATOM 1467 C C . TYR A 1 184 ? -14.683 0.235 6.052 1.00 69.25 184 TYR A C 1
ATOM 1469 O O . TYR A 1 184 ? -13.876 -0.349 5.331 1.00 69.25 184 TYR A O 1
ATOM 1477 N N . ASN A 1 185 ? -15.791 0.812 5.583 1.00 70.12 185 ASN A N 1
ATOM 1478 C CA . ASN A 1 185 ? -16.121 0.825 4.162 1.00 70.12 185 ASN A CA 1
ATOM 1479 C C . ASN A 1 185 ? -15.043 1.557 3.356 1.00 70.12 185 ASN A C 1
ATOM 1481 O O . ASN A 1 185 ? -14.605 1.040 2.334 1.00 70.12 185 ASN A O 1
ATOM 1485 N N . ASP A 1 186 ? -14.529 2.679 3.863 1.00 72.56 186 ASP A N 1
ATOM 1486 C CA . ASP A 1 186 ? -13.446 3.419 3.214 1.00 72.56 186 ASP A CA 1
ATOM 1487 C C . ASP A 1 186 ? -12.168 2.552 3.096 1.00 72.56 186 ASP A C 1
ATOM 1489 O O . ASP A 1 186 ? -11.549 2.491 2.029 1.00 72.56 186 ASP A O 1
ATOM 1493 N N . ILE A 1 187 ? -11.798 1.788 4.136 1.00 72.06 187 ILE A N 1
ATOM 1494 C CA . ILE A 1 187 ? -10.647 0.866 4.074 1.00 72.06 187 ILE A CA 1
ATOM 1495 C C . ILE A 1 187 ? -10.924 -0.348 3.179 1.00 72.06 187 ILE A C 1
ATOM 1497 O O . ILE A 1 187 ? -10.019 -0.784 2.458 1.00 72.06 187 ILE A O 1
ATOM 1501 N N . LYS A 1 188 ? -12.145 -0.898 3.197 1.00 69.75 188 LYS A N 1
ATOM 1502 C CA . LYS A 1 188 ? -12.575 -1.968 2.281 1.00 69.75 188 LYS A CA 1
ATOM 1503 C C . LYS A 1 188 ? -12.407 -1.495 0.837 1.00 69.75 188 LYS A C 1
ATOM 1505 O O . LYS A 1 188 ? -11.775 -2.196 0.047 1.00 69.75 188 LYS A O 1
ATOM 1510 N N . ASP A 1 189 ? -12.847 -0.282 0.524 1.00 72.06 189 ASP A N 1
ATOM 1511 C CA . ASP A 1 189 ? -12.740 0.326 -0.802 1.00 72.06 189 ASP A CA 1
ATOM 1512 C C . ASP A 1 189 ? -11.285 0.594 -1.204 1.00 72.06 189 ASP A C 1
ATOM 1514 O O . ASP A 1 189 ? -10.898 0.350 -2.351 1.00 72.06 189 ASP A O 1
ATOM 1518 N N . ILE A 1 190 ? -10.435 1.056 -0.281 1.00 71.50 190 ILE A N 1
ATOM 1519 C CA . ILE A 1 190 ? -8.988 1.193 -0.522 1.00 71.50 190 ILE A CA 1
ATOM 1520 C C . ILE A 1 190 ? -8.368 -0.181 -0.793 1.00 71.50 190 ILE A C 1
ATOM 1522 O O . ILE A 1 190 ? -7.589 -0.338 -1.734 1.00 71.50 190 ILE A O 1
ATOM 1526 N N . GLY A 1 191 ? -8.733 -1.197 -0.011 1.00 70.50 191 GLY A N 1
ATOM 1527 C CA . GLY A 1 191 ? -8.264 -2.567 -0.190 1.00 70.50 191 GLY A CA 1
ATOM 1528 C C . GLY A 1 191 ? -8.668 -3.155 -1.540 1.00 70.50 191 GLY A C 1
ATOM 1529 O O . GLY A 1 191 ? -7.834 -3.734 -2.237 1.00 70.50 191 GLY A O 1
ATOM 1530 N N . GLN A 1 192 ? -9.915 -2.946 -1.960 1.00 73.75 192 GLN A N 1
ATOM 1531 C CA . GLN A 1 192 ? -10.404 -3.360 -3.274 1.00 73.75 192 GLN A CA 1
ATOM 1532 C C . GLN A 1 192 ? -9.692 -2.622 -4.413 1.00 73.75 192 GLN A C 1
ATOM 1534 O O . GLN A 1 192 ? -9.295 -3.254 -5.392 1.00 73.75 192 GLN A O 1
ATOM 1539 N N . GLN A 1 193 ? -9.451 -1.314 -4.278 1.00 78.06 193 GLN A N 1
ATOM 1540 C CA . GLN A 1 193 ? -8.661 -0.550 -5.250 1.00 78.06 193 GLN A CA 1
ATOM 1541 C C . GLN A 1 193 ? -7.231 -1.088 -5.364 1.00 78.06 193 GLN A C 1
ATOM 1543 O O . GLN A 1 193 ? -6.729 -1.276 -6.472 1.00 78.06 193 GLN A O 1
ATOM 1548 N N . LEU A 1 194 ? -6.586 -1.396 -4.235 1.00 76.38 194 LEU A N 1
ATOM 1549 C CA . LEU A 1 194 ? -5.251 -1.994 -4.214 1.00 76.38 194 LEU A CA 1
ATOM 1550 C C . LEU A 1 194 ? -5.242 -3.368 -4.896 1.00 76.38 194 LEU A C 1
ATOM 1552 O O . LEU A 1 194 ? -4.375 -3.633 -5.725 1.00 76.38 194 LEU A O 1
ATOM 1556 N N . ILE A 1 195 ? -6.231 -4.222 -4.629 1.00 76.50 195 ILE A N 1
ATOM 1557 C CA . ILE A 1 195 ? -6.368 -5.525 -5.302 1.00 76.50 195 ILE A CA 1
ATOM 1558 C C . ILE A 1 195 ? -6.591 -5.349 -6.804 1.00 76.50 195 ILE A C 1
ATOM 1560 O O . ILE A 1 195 ? -5.984 -6.071 -7.595 1.00 76.50 195 ILE A O 1
ATOM 1564 N N . GLY A 1 196 ? -7.396 -4.367 -7.209 1.00 76.19 196 GLY A N 1
ATOM 1565 C CA . GLY A 1 196 ? -7.599 -4.012 -8.611 1.00 76.19 196 GLY A CA 1
ATOM 1566 C C . GLY A 1 196 ? -6.300 -3.625 -9.310 1.00 76.19 196 GLY A C 1
ATOM 1567 O O . GLY A 1 196 ? -6.015 -4.137 -10.391 1.00 76.19 196 GLY A O 1
ATOM 1568 N N . LEU A 1 197 ? -5.468 -2.810 -8.658 1.00 77.81 197 LEU A N 1
ATOM 1569 C CA . LEU A 1 197 ? -4.153 -2.429 -9.177 1.00 77.81 197 LEU A CA 1
ATOM 1570 C C . LEU A 1 197 ? -3.199 -3.634 -9.282 1.00 77.81 197 LEU A C 1
ATOM 1572 O O . LEU A 1 197 ? -2.470 -3.748 -10.269 1.00 77.81 197 LEU A O 1
ATOM 1576 N N . VAL A 1 198 ? -3.219 -4.566 -8.317 1.00 72.12 198 VAL A N 1
ATOM 1577 C CA . VAL A 1 198 ? -2.451 -5.825 -8.415 1.00 72.12 198 VAL A CA 1
ATOM 1578 C C . VAL A 1 198 ? -2.952 -6.677 -9.590 1.00 72.12 198 VAL A C 1
ATOM 1580 O O . VAL A 1 198 ? -2.141 -7.217 -10.345 1.00 72.12 198 VAL A O 1
ATOM 1583 N N . ALA A 1 199 ? -4.271 -6.801 -9.767 1.00 75.00 199 ALA A N 1
ATOM 1584 C CA . ALA A 1 199 ? -4.882 -7.599 -10.832 1.00 75.00 199 ALA A CA 1
ATOM 1585 C C . ALA A 1 199 ? -4.551 -7.057 -12.227 1.00 75.00 199 ALA A C 1
ATOM 1587 O O . ALA A 1 199 ? -4.117 -7.809 -13.102 1.00 75.00 199 ALA A O 1
ATOM 1588 N N . GLU A 1 200 ? -4.707 -5.743 -12.409 1.00 75.00 200 GLU A N 1
ATOM 1589 C CA . GLU A 1 200 ? -4.397 -5.042 -13.653 1.00 75.00 200 GLU A CA 1
ATOM 1590 C C . GLU A 1 200 ? -2.924 -5.223 -14.032 1.00 75.00 200 GLU A C 1
ATOM 1592 O O . GLU A 1 200 ? -2.615 -5.554 -15.179 1.00 75.00 200 GLU A O 1
ATOM 1597 N N . ASN A 1 201 ? -2.016 -5.097 -13.060 1.00 66.00 201 ASN A N 1
ATOM 1598 C CA . ASN A 1 201 ? -0.586 -5.287 -13.290 1.00 66.00 201 ASN A CA 1
ATOM 1599 C C . ASN A 1 201 ? -0.259 -6.722 -13.745 1.00 66.00 201 ASN A C 1
ATOM 1601 O O . ASN A 1 201 ? 0.519 -6.917 -14.681 1.00 66.00 201 ASN A O 1
ATOM 1605 N N . LYS A 1 202 ? -0.931 -7.717 -13.153 1.00 67.62 202 LYS A N 1
ATOM 1606 C CA . LYS A 1 202 ? -0.817 -9.137 -13.520 1.00 67.62 202 LYS A CA 1
ATOM 1607 C C . LYS A 1 202 ? -1.507 -9.496 -14.841 1.00 67.62 202 LYS A C 1
ATOM 1609 O O . LYS A 1 202 ? -1.348 -10.614 -15.327 1.00 67.62 202 LYS A O 1
ATOM 1614 N N . GLY A 1 203 ? -2.288 -8.586 -15.427 1.00 69.62 203 GLY A N 1
ATOM 1615 C CA . GLY A 1 203 ? -3.114 -8.875 -16.601 1.00 69.62 203 GLY A CA 1
ATOM 1616 C C . GLY A 1 203 ? -4.198 -9.927 -16.334 1.00 69.62 203 GLY A C 1
ATOM 1617 O O . GLY A 1 203 ? -4.692 -10.550 -17.275 1.00 69.62 203 GLY A O 1
ATOM 1618 N N . VAL A 1 204 ? -4.555 -10.145 -15.065 1.00 71.69 204 VAL A N 1
ATOM 1619 C CA . VAL A 1 204 ? -5.608 -11.078 -14.646 1.00 71.69 204 VAL A CA 1
ATOM 1620 C C . VAL A 1 204 ? -6.859 -10.298 -14.268 1.00 71.69 204 VAL A C 1
ATOM 1622 O O . VAL A 1 204 ? -6.799 -9.131 -13.885 1.00 71.69 204 VAL A O 1
ATOM 1625 N N . ARG A 1 205 ? -8.029 -10.932 -14.376 1.00 72.62 205 ARG A N 1
ATOM 1626 C CA . ARG A 1 205 ? -9.264 -10.295 -13.910 1.00 72.62 205 ARG A CA 1
ATOM 1627 C C . ARG A 1 205 ? -9.249 -10.227 -12.390 1.00 72.62 205 ARG A C 1
ATOM 1629 O O . ARG A 1 205 ? -8.872 -11.194 -11.735 1.00 72.62 205 ARG A O 1
ATOM 1636 N N . ILE A 1 206 ? -9.750 -9.119 -11.850 1.00 62.22 206 ILE A N 1
ATOM 1637 C CA . ILE A 1 206 ? -9.873 -8.916 -10.403 1.00 62.22 206 ILE A CA 1
ATOM 1638 C C . ILE A 1 206 ? -10.646 -10.065 -9.725 1.00 62.22 206 ILE A C 1
ATOM 1640 O O . ILE A 1 206 ? -10.232 -10.546 -8.677 1.00 62.22 206 ILE A O 1
ATOM 1644 N N . GLY A 1 207 ? -11.674 -10.607 -10.399 1.00 62.78 207 GLY A N 1
ATOM 1645 C CA . GLY A 1 207 ? -12.448 -11.774 -9.951 1.00 62.78 207 GLY A CA 1
ATOM 1646 C C . GLY A 1 207 ? -11.604 -13.016 -9.653 1.00 62.78 207 GLY A C 1
ATOM 1647 O O . GLY A 1 207 ? -11.867 -13.707 -8.681 1.00 62.78 207 GLY A O 1
ATOM 1648 N N . THR A 1 208 ? -10.525 -13.253 -10.404 1.00 63.50 208 THR A N 1
ATOM 1649 C CA . THR A 1 208 ? -9.630 -14.401 -10.180 1.00 63.50 208 THR A CA 1
ATOM 1650 C C . THR A 1 208 ? -8.815 -14.256 -8.891 1.00 63.50 208 THR A C 1
ATOM 1652 O O . THR A 1 208 ? -8.459 -15.255 -8.270 1.00 63.50 208 THR A O 1
ATOM 1655 N N . LEU A 1 209 ? -8.529 -13.022 -8.455 1.00 62.78 209 LEU A N 1
ATOM 1656 C CA . LEU A 1 209 ? -7.888 -12.781 -7.161 1.00 62.78 209 LEU A CA 1
ATOM 1657 C C . LEU A 1 209 ? -8.880 -12.963 -6.003 1.00 62.78 209 LEU A C 1
ATOM 1659 O O . LEU A 1 209 ? -8.489 -13.505 -4.972 1.00 62.78 209 LEU A O 1
ATOM 1663 N N . TYR A 1 210 ? -10.155 -12.611 -6.189 1.00 59.91 210 TYR A N 1
ATOM 1664 C CA . TYR A 1 210 ? -11.209 -12.844 -5.193 1.00 59.91 210 TYR A CA 1
ATOM 1665 C C . TYR A 1 210 ? -11.558 -14.333 -5.032 1.00 59.91 210 TYR A C 1
ATOM 1667 O O . TYR A 1 210 ? -11.580 -14.830 -3.911 1.00 59.91 210 TYR A O 1
ATOM 1675 N N . GLU A 1 211 ? -11.715 -15.079 -6.134 1.00 58.47 211 GLU A N 1
ATOM 1676 C CA . GLU A 1 211 ? -11.999 -16.530 -6.136 1.00 58.47 211 GLU A CA 1
ATOM 1677 C C . GLU A 1 211 ? -10.928 -17.358 -5.409 1.00 58.47 211 GLU A C 1
ATOM 1679 O O . GLU A 1 211 ? -11.196 -18.449 -4.909 1.00 58.47 211 GLU A O 1
ATOM 1684 N N . SER A 1 212 ? -9.700 -16.840 -5.339 1.00 55.97 212 SER A N 1
ATOM 1685 C CA . SER A 1 212 ? -8.598 -17.504 -4.645 1.00 55.97 212 SER A CA 1
ATOM 1686 C C . SER A 1 212 ? -8.696 -17.428 -3.114 1.00 55.97 212 SER A C 1
ATOM 1688 O O . SER A 1 212 ? -7.937 -18.118 -2.434 1.00 55.97 212 SER A O 1
ATOM 1690 N N . GLY A 1 213 ? -9.561 -16.562 -2.561 1.00 55.94 213 GLY A N 1
ATOM 1691 C CA . GLY A 1 213 ? -9.665 -16.286 -1.120 1.00 55.94 213 GLY A CA 1
ATOM 1692 C C . GLY A 1 213 ? -8.379 -15.728 -0.491 1.00 55.94 213 GLY A C 1
ATOM 1693 O O . GLY A 1 213 ? -8.309 -15.506 0.715 1.00 55.94 213 GLY A O 1
ATOM 1694 N N . GLN A 1 214 ? -7.344 -15.477 -1.298 1.00 49.81 214 GLN A N 1
ATOM 1695 C CA . GLN A 1 214 ? -5.976 -15.202 -0.855 1.00 49.81 214 GLN A CA 1
ATOM 1696 C C . GLN A 1 214 ? -5.827 -13.849 -0.135 1.00 49.81 214 GLN A C 1
ATOM 1698 O O . GLN A 1 214 ? -4.790 -13.588 0.474 1.00 49.81 214 GLN A O 1
ATOM 1703 N N . TYR A 1 215 ? -6.860 -13.006 -0.193 1.00 54.59 215 TYR A N 1
ATOM 1704 C CA . TYR A 1 215 ? -6.845 -11.614 0.254 1.00 54.59 215 TYR A CA 1
ATOM 1705 C C . TYR A 1 215 ? -7.838 -11.313 1.388 1.00 54.59 215 TYR A C 1
ATOM 1707 O O . TYR A 1 215 ? -7.857 -10.187 1.874 1.00 54.59 215 TYR A O 1
ATOM 1715 N N . GLY A 1 216 ? -8.646 -12.291 1.822 1.00 53.38 216 GLY A N 1
ATOM 1716 C CA . GLY A 1 216 ? -9.586 -12.123 2.942 1.00 53.38 216 GLY A CA 1
ATOM 1717 C C . GLY A 1 216 ? -10.713 -11.108 2.706 1.00 53.38 216 GLY A C 1
ATOM 1718 O O . GLY A 1 216 ? -11.320 -10.646 3.666 1.00 53.38 216 GLY A O 1
ATOM 1719 N N . VAL A 1 217 ? -10.975 -10.748 1.449 1.00 55.41 217 VAL A N 1
ATOM 1720 C CA . VAL A 1 217 ? -12.092 -9.894 1.031 1.00 55.41 217 VAL A CA 1
ATOM 1721 C C . VAL A 1 217 ? -12.968 -10.673 0.060 1.00 55.41 217 VAL A C 1
ATOM 1723 O O . VAL A 1 217 ? -12.485 -11.151 -0.966 1.00 55.41 217 VAL A O 1
ATOM 1726 N N . GLU A 1 218 ? -14.245 -10.804 0.401 1.00 57.69 218 GLU A N 1
ATOM 1727 C CA . GLU A 1 218 ? -15.271 -11.419 -0.442 1.00 57.69 218 GLU A CA 1
ATOM 1728 C C . GLU A 1 218 ? -16.000 -10.334 -1.251 1.00 57.69 218 GLU A C 1
ATOM 1730 O O . GLU A 1 218 ? -16.017 -9.158 -0.874 1.00 57.69 218 GLU A O 1
ATOM 1735 N N . THR A 1 219 ? -16.555 -10.709 -2.405 1.00 49.81 219 THR A N 1
ATOM 1736 C CA . THR A 1 219 ? -17.271 -9.796 -3.318 1.00 49.81 219 THR A CA 1
ATOM 1737 C C . THR A 1 219 ? -18.735 -9.556 -2.927 1.00 49.81 219 THR A C 1
ATOM 1739 O O . THR A 1 219 ? -19.527 -9.201 -3.791 1.00 49.81 219 THR A O 1
ATOM 1742 N N . GLU A 1 220 ? -19.107 -9.751 -1.665 1.00 45.47 220 GLU A N 1
ATOM 1743 C CA . GLU A 1 220 ? -20.473 -9.528 -1.166 1.00 45.47 220 GLU A CA 1
ATOM 1744 C C . GLU A 1 220 ? -20.421 -8.348 -0.164 1.00 45.47 220 GLU A C 1
ATOM 1746 O O . GLU A 1 220 ? -19.556 -8.315 0.718 1.00 45.47 220 GLU A O 1
ATOM 1751 N N . ASP A 1 221 ? -21.189 -7.261 -0.252 1.00 39.34 221 ASP A N 1
ATOM 1752 C CA . ASP A 1 221 ? -22.251 -6.800 -1.166 1.00 39.34 221 ASP A CA 1
ATOM 1753 C C . ASP A 1 221 ? -21.822 -5.683 -2.143 1.00 39.34 221 ASP A C 1
ATOM 1755 O O . ASP A 1 221 ? -20.931 -4.875 -1.775 1.00 39.34 221 ASP A O 1
#

InterPro domains:
  IPR010760 DNA repair protein, Swi5 [PF07061] (154-219)
  IPR010760 DNA repair protein, Swi5 [PTHR28529] (136-221)

Organism: NCBI:txid314031

Secondary structure (DSSP, 8-state):
-----PPPS---------HHHHHHHHHHHHHHHHHHHHHHHHHHSTTGGGTSHHHHHHHHHHHHHHHHHHHHHHH-TTT-PPP------EEEEEEETTEEEEEEE-SSTT-EEEEEESSHHHHHHHHSTTTHHHHHHHHHHHHHHHHHHHHHHHHHHHHHHHHTT-SS--SSHHHHHHHHHHHHHHHHHHHHHHHHHHHHHHTS-HHHHHHTTTTS-----